Protein AF-A0A522CAQ5-F1 (afdb_monomer_lite)

Radius of gyration: 23.87 Å; chains: 1; bounding box: 57×41×96 Å

Sequence (194 aa):
MKQAFSNLSDEFDASARSYNTREGKTSLSMLLQKYSVMQRHKVSDPAGKGALATSLFGCGMNVLEDIYAKKDDKSAFINTDETKTATTIFARLLDPDSVNYIPASAAATLADMALELMRKAENVDSKNFMNKFDCPDEKQTWEHKNGLSAFAEVALTFADKFREAVNMGIANVETSQSFQACKPLVLKQPASPA

Secondary structure (DSSP, 8-state):
-----S-HHHHHHHHHHHHH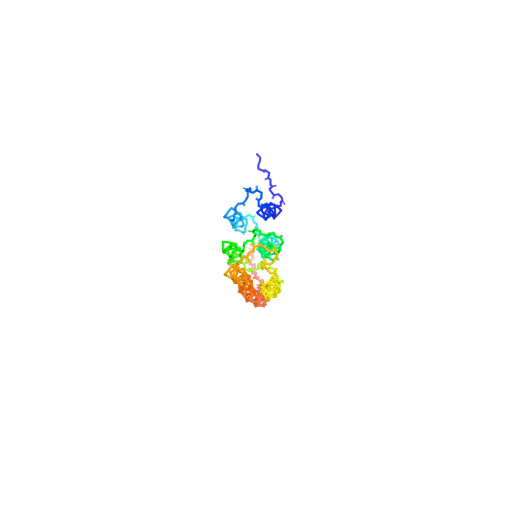TT-SS--HHHHHHHHHHIIIII--SHHHHHHHHHHHHHHHHHHHHHHHHTTS-TT----HHHHHHHHHHHHHHTSTTTGGGS-TTHHHHHHHHHHHHHHHHHT--HHHHHHHHT---HHHHHHHHHHHHHHHHHHHHHHHHHHHHHHHHHHHHHHHTT---------PPPPPP-

Structure (mmCIF, N/CA/C/O backbone):
data_AF-A0A522CAQ5-F1
#
_entry.id   AF-A0A522CAQ5-F1
#
loop_
_atom_site.group_PDB
_atom_site.id
_atom_site.type_symbol
_atom_site.label_atom_id
_atom_site.label_alt_id
_atom_site.label_comp_id
_atom_site.label_asym_id
_atom_site.label_entity_id
_atom_site.label_seq_id
_atom_site.pdbx_PDB_ins_code
_atom_site.Cartn_x
_atom_site.Cartn_y
_atom_site.Cartn_z
_atom_site.occupancy
_atom_site.B_iso_or_equiv
_atom_site.auth_seq_id
_atom_site.auth_comp_id
_atom_site.auth_asym_id
_atom_site.auth_atom_id
_atom_site.pdbx_PDB_model_num
ATOM 1 N N . MET A 1 1 ? -22.798 26.917 13.062 1.00 36.34 1 MET A N 1
ATOM 2 C CA . MET A 1 1 ? -23.312 25.531 13.083 1.00 36.34 1 MET A CA 1
ATOM 3 C C . MET A 1 1 ? -22.277 24.642 12.415 1.00 36.34 1 MET A C 1
ATOM 5 O O . MET A 1 1 ? -21.992 24.860 11.247 1.00 36.34 1 MET A O 1
ATOM 9 N N . LYS A 1 2 ? -21.634 23.732 13.156 1.00 38.81 2 LYS A N 1
ATOM 10 C CA . LYS A 1 2 ? -20.711 22.741 12.580 1.00 38.81 2 LYS A CA 1
ATOM 11 C C . LYS A 1 2 ? -21.575 21.599 12.049 1.00 38.81 2 LYS A C 1
ATOM 13 O O . LYS A 1 2 ? -22.270 20.983 12.851 1.00 38.81 2 LYS A O 1
ATOM 18 N N . GLN A 1 3 ? -21.587 21.365 10.736 1.00 42.56 3 GLN A N 1
ATOM 19 C CA . GLN A 1 3 ? -22.172 20.139 10.191 1.00 42.56 3 GLN A CA 1
ATOM 20 C C . GLN A 1 3 ? -21.509 18.960 10.907 1.00 42.56 3 GLN A C 1
ATOM 22 O O . GLN A 1 3 ? -20.281 18.864 10.950 1.00 42.56 3 GLN A O 1
ATOM 27 N N . ALA A 1 4 ? -22.318 18.115 11.541 1.00 46.72 4 ALA A N 1
ATOM 28 C CA . ALA A 1 4 ? -21.841 16.837 12.026 1.00 46.72 4 ALA A CA 1
ATOM 29 C C . ALA A 1 4 ? -21.422 16.041 10.788 1.00 46.72 4 ALA A C 1
ATOM 31 O O . ALA A 1 4 ? -22.250 15.778 9.919 1.00 46.72 4 ALA A O 1
ATOM 32 N N . PHE A 1 5 ? -20.130 15.735 10.682 1.00 51.03 5 PHE A N 1
ATOM 33 C CA . PHE A 1 5 ? -19.592 14.825 9.677 1.00 51.03 5 PHE A CA 1
ATOM 34 C C . PHE A 1 5 ? -20.179 13.444 9.969 1.00 51.03 5 PHE A C 1
ATOM 36 O O . PHE A 1 5 ? -19.620 12.682 10.752 1.00 51.03 5 PHE A O 1
ATOM 43 N N . SER A 1 6 ? -21.361 13.157 9.426 1.00 55.31 6 SER A N 1
ATOM 44 C CA . SER A 1 6 ? -22.102 11.931 9.723 1.00 55.31 6 SER A CA 1
ATOM 45 C C . SER A 1 6 ? -21.442 10.680 9.147 1.00 55.31 6 SER A C 1
ATOM 47 O O . SER A 1 6 ? -21.895 9.587 9.463 1.00 55.31 6 SER A O 1
ATOM 49 N N . ASN A 1 7 ? -20.361 10.812 8.365 1.00 72.50 7 ASN A N 1
ATOM 50 C CA . ASN A 1 7 ? -19.553 9.670 7.953 1.00 72.50 7 ASN A CA 1
ATOM 51 C C . ASN A 1 7 ? -18.078 10.054 7.727 1.00 72.50 7 ASN A C 1
ATOM 53 O O . ASN A 1 7 ? -17.656 10.436 6.637 1.00 72.50 7 ASN A O 1
ATOM 57 N N . LEU A 1 8 ? -17.283 10.002 8.799 1.00 79.06 8 LEU A N 1
ATOM 58 C CA . LEU A 1 8 ? -15.850 10.334 8.776 1.00 79.06 8 LEU A CA 1
ATOM 59 C C . LEU A 1 8 ? -15.029 9.360 7.915 1.00 79.06 8 LEU A C 1
ATOM 61 O O . LEU A 1 8 ? -14.014 9.762 7.348 1.00 79.06 8 LEU A O 1
ATOM 65 N N . SER A 1 9 ? -15.470 8.104 7.795 1.00 77.50 9 SER A N 1
ATOM 66 C CA . SER A 1 9 ? -14.875 7.115 6.889 1.00 77.50 9 SER A CA 1
ATOM 67 C C . SER A 1 9 ? -15.033 7.534 5.430 1.00 77.50 9 SER A C 1
ATOM 69 O O . SER A 1 9 ? -14.044 7.580 4.713 1.00 77.50 9 SER A O 1
ATOM 71 N N . ASP A 1 10 ? -16.229 7.955 5.011 1.00 81.25 10 ASP A N 1
ATOM 72 C CA . ASP A 1 10 ? -16.476 8.388 3.627 1.00 81.25 10 ASP A CA 1
ATOM 73 C C . ASP A 1 10 ? -15.638 9.623 3.271 1.00 81.25 10 ASP A C 1
ATOM 75 O O . ASP A 1 10 ? -15.147 9.776 2.150 1.00 81.25 10 ASP A O 1
ATOM 79 N N . GLU A 1 11 ? -15.440 10.512 4.246 1.00 85.25 11 GLU A N 1
ATOM 80 C CA . GLU A 1 11 ? -14.594 11.688 4.086 1.00 85.25 11 GLU A CA 1
ATOM 81 C C . GLU A 1 11 ? -13.113 11.307 3.919 1.00 85.25 11 GLU A C 1
ATOM 83 O O . GLU A 1 11 ? -12.383 11.951 3.155 1.00 85.25 11 GLU A O 1
ATOM 88 N N . PHE A 1 12 ? -12.644 10.277 4.625 1.00 89.69 12 PHE A N 1
ATOM 89 C CA . PHE A 1 12 ? -11.310 9.725 4.411 1.00 89.69 12 PHE A CA 1
ATOM 90 C C . PHE A 1 12 ? -11.201 9.038 3.051 1.00 89.69 12 PHE A C 1
ATOM 92 O O . PHE A 1 12 ? -10.249 9.301 2.320 1.00 89.69 12 PHE A O 1
ATOM 99 N N . ASP A 1 13 ? -12.198 8.244 2.669 1.00 85.94 13 ASP A N 1
ATOM 100 C CA . ASP A 1 13 ? -12.250 7.535 1.391 1.00 85.94 13 ASP A CA 1
ATOM 101 C C . ASP A 1 13 ? -12.195 8.490 0.204 1.00 85.94 13 ASP A C 1
ATOM 103 O O . ASP A 1 13 ? -11.552 8.200 -0.804 1.00 85.94 13 ASP A O 1
ATOM 107 N N . ALA A 1 14 ? -12.844 9.650 0.313 1.00 85.94 14 ALA A N 1
ATOM 108 C CA . ALA A 1 14 ? -12.749 10.701 -0.690 1.00 85.94 14 ALA A CA 1
ATOM 109 C C . ALA A 1 14 ? -11.310 11.234 -0.820 1.00 85.94 14 ALA A C 1
ATOM 111 O O . ALA A 1 14 ? -10.825 11.443 -1.932 1.00 85.94 14 ALA A O 1
ATOM 112 N N . SER A 1 15 ? -10.598 11.412 0.299 1.00 86.69 15 SER A N 1
ATOM 113 C CA . SER A 1 15 ? -9.185 11.816 0.292 1.00 86.69 15 SER A CA 1
ATOM 114 C C . SER A 1 15 ? -8.266 10.717 -0.245 1.00 86.69 15 SER A C 1
ATOM 116 O O . SER A 1 15 ? -7.372 11.018 -1.032 1.00 86.69 15 SER A O 1
ATOM 118 N N . ALA A 1 16 ? -8.509 9.458 0.120 1.00 86.38 16 ALA A N 1
ATOM 119 C CA . ALA A 1 16 ? -7.793 8.292 -0.390 1.00 86.38 16 ALA A CA 1
ATOM 120 C C . ALA A 1 16 ? -7.946 8.172 -1.916 1.00 86.38 16 ALA A C 1
ATOM 122 O O . ALA A 1 16 ? -6.962 8.081 -2.649 1.00 86.38 16 ALA A O 1
ATOM 123 N N . ARG A 1 17 ? -9.178 8.291 -2.425 1.00 85.00 17 ARG A N 1
ATOM 124 C CA . ARG A 1 17 ? -9.454 8.328 -3.869 1.00 85.00 17 ARG A CA 1
ATOM 125 C C . ARG A 1 17 ? -8.779 9.512 -4.553 1.00 85.00 17 ARG A C 1
ATOM 127 O O . ARG A 1 17 ? -8.112 9.315 -5.560 1.00 85.00 17 ARG A O 1
ATOM 134 N N . SER A 1 18 ? -8.893 10.715 -3.986 1.00 84.44 18 SER A N 1
ATOM 135 C CA . SER A 1 18 ? -8.254 11.920 -4.531 1.00 84.44 18 SER A CA 1
ATOM 136 C C . SER A 1 18 ? -6.727 11.828 -4.574 1.00 84.44 18 SER A C 1
ATOM 138 O O . SER A 1 18 ? -6.113 12.458 -5.435 1.00 84.44 18 SER A O 1
ATOM 140 N N . TYR A 1 19 ? -6.113 11.104 -3.636 1.00 85.56 19 TYR A N 1
ATOM 141 C CA . TYR A 1 19 ? -4.682 10.826 -3.654 1.00 85.56 19 TYR A CA 1
ATOM 142 C C . TYR A 1 19 ? -4.320 9.901 -4.825 1.00 85.56 19 TYR A C 1
ATOM 144 O O . TYR A 1 19 ? -3.429 10.225 -5.610 1.00 85.56 19 TYR A O 1
ATOM 152 N N . ASN A 1 20 ? -5.065 8.805 -4.994 1.00 83.06 20 ASN A N 1
ATOM 153 C CA . ASN A 1 20 ? -4.811 7.818 -6.047 1.00 83.06 20 ASN A CA 1
ATOM 154 C C . ASN A 1 20 ? -5.041 8.380 -7.459 1.00 83.06 20 ASN A C 1
ATOM 156 O O . ASN A 1 20 ? -4.287 8.062 -8.369 1.00 83.06 20 ASN A O 1
ATOM 160 N N . THR A 1 21 ? -6.022 9.270 -7.656 1.00 79.94 21 THR A N 1
ATOM 161 C CA . THR A 1 21 ? -6.261 9.894 -8.973 1.00 79.94 21 THR A CA 1
ATOM 162 C C . THR A 1 21 ? -5.219 10.950 -9.352 1.00 79.94 21 THR A C 1
ATOM 164 O O . THR A 1 21 ? -5.280 11.497 -10.451 1.00 79.94 21 THR A O 1
ATOM 167 N N . ARG A 1 22 ? -4.264 11.261 -8.459 1.00 69.00 22 ARG A N 1
ATOM 168 C CA . ARG A 1 22 ? -3.199 12.264 -8.649 1.00 69.00 22 ARG A CA 1
ATOM 169 C C . ARG A 1 22 ? -3.706 13.629 -9.137 1.00 69.00 22 ARG A C 1
ATOM 171 O O . ARG A 1 22 ? -2.927 14.419 -9.661 1.00 69.00 22 ARG A O 1
ATOM 178 N N . GLU A 1 23 ? -4.970 13.975 -8.877 1.00 71.19 23 GLU A N 1
ATOM 179 C CA . GLU A 1 23 ? -5.592 15.264 -9.238 1.00 71.19 23 GLU A CA 1
ATOM 180 C C . GLU A 1 23 ? -5.001 16.478 -8.478 1.00 71.19 23 GLU A C 1
ATOM 182 O O . GLU A 1 23 ? -5.590 17.557 -8.445 1.00 71.19 23 GLU A O 1
ATOM 187 N N . GLY A 1 24 ? -3.858 16.316 -7.805 1.00 59.97 24 GLY A N 1
ATOM 188 C CA . GLY A 1 24 ? -3.115 17.386 -7.134 1.00 59.97 24 GLY A CA 1
ATOM 189 C C . GLY A 1 24 ? -3.744 17.921 -5.845 1.00 59.97 24 GLY A C 1
ATOM 190 O O . GLY A 1 24 ? -3.152 18.774 -5.192 1.00 59.97 24 GLY A O 1
ATOM 191 N N . LYS A 1 25 ? -4.919 17.427 -5.439 1.00 72.25 25 LYS A N 1
ATOM 192 C CA . LYS A 1 25 ? -5.646 17.947 -4.266 1.00 72.25 25 LYS A CA 1
ATOM 193 C C . LYS A 1 25 ? -5.172 17.359 -2.937 1.00 72.25 25 LYS A C 1
ATOM 195 O O . LYS A 1 25 ? -5.300 18.022 -1.913 1.00 72.25 25 LYS A O 1
ATOM 200 N N . THR A 1 26 ? -4.624 16.140 -2.937 1.00 83.12 26 THR A N 1
ATOM 201 C CA . THR A 1 26 ? -4.203 15.445 -1.710 1.00 83.12 26 THR A CA 1
ATOM 202 C C . THR A 1 26 ? -2.772 14.935 -1.823 1.00 83.12 26 THR A C 1
ATOM 204 O O . THR A 1 26 ? -2.470 14.138 -2.704 1.00 83.12 26 THR A O 1
ATOM 207 N N . SER A 1 27 ? -1.886 15.376 -0.923 1.00 89.88 27 SER A N 1
ATOM 208 C CA . SER A 1 27 ? -0.526 14.834 -0.795 1.00 89.88 27 SER A CA 1
ATOM 209 C C . SER A 1 27 ? -0.496 13.630 0.151 1.00 89.88 27 SER A C 1
ATOM 211 O O . SER A 1 27 ? -1.365 13.495 1.014 1.00 89.88 27 SER A O 1
ATOM 213 N N . LEU A 1 28 ? 0.544 12.791 0.051 1.00 90.69 28 LEU A N 1
ATOM 214 C CA . LEU A 1 28 ? 0.741 11.657 0.964 1.00 90.69 28 LEU A CA 1
ATOM 215 C C . LEU A 1 28 ? 0.772 12.113 2.432 1.00 90.69 28 LEU A C 1
ATOM 217 O O . LEU A 1 28 ? 0.115 11.524 3.283 1.00 90.69 28 LEU A O 1
ATOM 221 N N . SER A 1 29 ? 1.489 13.203 2.725 1.00 91.69 29 SER A N 1
ATOM 222 C CA . SER A 1 29 ? 1.554 13.769 4.078 1.00 91.69 29 SER A CA 1
ATOM 223 C C . SER A 1 29 ? 0.165 14.156 4.596 1.00 91.69 29 SER A C 1
ATOM 225 O O . SER A 1 29 ? -0.199 13.794 5.715 1.00 91.69 29 SER A O 1
ATOM 227 N N . MET A 1 30 ? -0.652 14.812 3.761 1.00 91.88 30 MET A N 1
ATOM 228 C CA . MET A 1 30 ? -2.004 15.212 4.149 1.00 91.88 30 MET A CA 1
ATOM 229 C C . MET A 1 30 ? -2.926 14.003 4.356 1.00 91.88 30 MET A C 1
ATOM 231 O O . MET A 1 30 ? -3.680 13.980 5.329 1.00 91.88 30 MET A O 1
ATOM 235 N N . LEU A 1 31 ? -2.830 12.974 3.505 1.00 93.69 31 LEU A N 1
ATOM 236 C CA . LEU A 1 31 ? -3.574 11.721 3.665 1.00 93.69 31 LEU A CA 1
ATOM 237 C C . LEU A 1 31 ? -3.252 11.051 5.012 1.00 93.69 31 LEU A C 1
ATOM 239 O O . LEU A 1 31 ? -4.158 10.722 5.776 1.00 93.69 31 LEU A O 1
ATOM 243 N N . LEU A 1 32 ? -1.965 10.902 5.338 1.00 95.00 32 LEU A N 1
ATOM 244 C CA . LEU A 1 32 ? -1.516 10.237 6.566 1.00 95.00 32 LEU A CA 1
ATOM 245 C C . LEU A 1 32 ? -1.832 11.049 7.830 1.00 95.00 32 LEU A C 1
ATOM 247 O O . LEU A 1 32 ? -2.172 10.476 8.871 1.00 95.00 32 LEU A O 1
ATOM 251 N N . GLN A 1 33 ? -1.751 12.380 7.756 1.00 93.19 33 GLN A N 1
ATOM 252 C CA . GLN A 1 33 ? -2.189 13.255 8.844 1.00 93.19 33 GLN A CA 1
ATOM 253 C C . GLN A 1 33 ? -3.694 13.130 9.078 1.00 93.19 33 GLN A C 1
ATOM 255 O O . GLN A 1 33 ? -4.116 12.962 10.223 1.00 93.19 33 GLN A O 1
ATOM 260 N N . LYS A 1 34 ? -4.500 13.145 8.008 1.00 92.94 34 LYS A N 1
ATOM 261 C CA . LYS A 1 34 ? -5.954 12.977 8.098 1.00 92.94 34 LYS A CA 1
ATOM 262 C C . LYS A 1 34 ? -6.318 11.630 8.718 1.00 92.94 34 LYS A C 1
ATOM 264 O O . LYS A 1 34 ? -7.104 11.604 9.662 1.00 92.94 34 LYS A O 1
ATOM 269 N N . TYR A 1 35 ? -5.674 10.553 8.267 1.00 94.81 35 TYR A N 1
ATOM 270 C CA . TYR A 1 35 ? -5.814 9.224 8.859 1.00 94.81 35 TYR A CA 1
ATOM 271 C C . TYR A 1 35 ? -5.532 9.247 10.366 1.00 94.81 35 TYR A C 1
ATOM 273 O O . TYR A 1 35 ? -6.369 8.833 11.162 1.00 94.81 35 TYR A O 1
ATOM 281 N N . SER A 1 36 ? -4.392 9.814 10.773 1.00 92.62 36 SER A N 1
ATOM 282 C CA . SER A 1 36 ? -3.981 9.866 12.184 1.00 92.62 36 SER A CA 1
ATOM 283 C C . SER A 1 36 ? -4.973 10.648 13.050 1.00 92.62 36 SER A C 1
ATOM 285 O O . SER A 1 36 ? -5.331 10.207 14.142 1.00 92.62 36 SER A O 1
ATOM 287 N N . VAL A 1 37 ? -5.444 11.803 12.565 1.00 91.69 37 VAL A N 1
ATOM 288 C CA . VAL A 1 37 ? -6.433 12.626 13.277 1.00 91.69 37 VAL A CA 1
ATOM 289 C C . VAL A 1 37 ? -7.757 11.882 13.413 1.00 91.69 37 VAL A C 1
ATOM 291 O O . VAL A 1 37 ? -8.362 11.900 14.487 1.00 91.69 37 VAL A O 1
ATOM 294 N N . MET A 1 38 ? -8.205 11.217 12.348 1.00 92.12 38 MET A N 1
ATOM 295 C CA . MET A 1 38 ? -9.457 10.474 12.366 1.00 92.12 38 MET A CA 1
ATOM 296 C C . MET A 1 38 ? -9.380 9.268 13.302 1.00 92.12 38 MET A C 1
ATOM 298 O O . MET A 1 38 ? -10.214 9.158 14.200 1.00 92.12 38 MET A O 1
ATOM 302 N N . GLN A 1 39 ? -8.333 8.452 13.174 1.00 89.81 39 GLN A N 1
ATOM 303 C CA . GLN A 1 39 ? -8.115 7.240 13.965 1.00 89.81 39 GLN A CA 1
ATOM 304 C C . GLN A 1 39 ? -7.982 7.523 15.469 1.00 89.81 39 GLN A C 1
ATOM 306 O O . GLN A 1 39 ? -8.502 6.767 16.292 1.00 89.81 39 GLN A O 1
ATOM 311 N N . ARG A 1 40 ? -7.290 8.609 15.846 1.00 88.69 40 ARG A N 1
ATOM 312 C CA . ARG A 1 40 ? -7.010 8.930 17.258 1.00 88.69 40 ARG A CA 1
ATOM 313 C C . ARG A 1 40 ? -8.072 9.787 17.931 1.00 88.69 40 ARG A C 1
ATOM 315 O O . ARG A 1 40 ? -8.260 9.669 19.138 1.00 88.69 40 ARG A O 1
ATOM 322 N N . HIS A 1 41 ? -8.720 10.686 17.192 1.00 87.44 41 HIS A N 1
ATOM 323 C CA . HIS A 1 41 ? -9.490 11.771 17.811 1.00 87.44 41 HIS A CA 1
ATOM 324 C C . HIS A 1 41 ? -10.928 11.904 17.320 1.00 87.44 41 HIS A C 1
ATOM 326 O O . HIS A 1 41 ? -11.681 12.676 17.917 1.00 87.44 41 HIS A O 1
ATOM 332 N N . LYS A 1 42 ? -11.320 11.231 16.231 1.00 86.62 42 LYS A N 1
ATOM 333 C CA . LYS A 1 42 ? -12.657 11.411 15.641 1.00 86.62 42 LYS A CA 1
ATOM 334 C C . LYS A 1 42 ? -13.475 10.132 15.583 1.00 86.62 42 LYS A C 1
ATOM 336 O O . LYS A 1 42 ? -14.665 10.191 15.863 1.00 86.62 42 LYS A O 1
ATOM 341 N N . VAL A 1 43 ? -12.849 9.012 15.244 1.00 86.25 43 VAL A N 1
ATOM 342 C CA . VAL A 1 43 ? -13.509 7.713 15.157 1.00 86.25 43 VAL A CA 1
ATOM 343 C C . VAL A 1 43 ? -13.248 6.943 16.441 1.00 86.25 43 VAL A C 1
ATOM 345 O O . VAL A 1 43 ? -12.113 6.580 16.752 1.00 86.25 43 VAL A O 1
ATOM 348 N N . SER A 1 44 ? -14.300 6.744 17.226 1.00 84.81 44 SER A N 1
ATOM 349 C CA . SER A 1 44 ? -14.231 6.044 18.509 1.00 84.81 44 SER A CA 1
ATOM 350 C C . SER A 1 44 ? -14.593 4.568 18.390 1.00 84.81 44 SER A C 1
ATOM 352 O O . SER A 1 44 ? -14.081 3.765 19.169 1.00 84.81 44 SER A O 1
ATOM 354 N N . ASP A 1 45 ? -15.444 4.199 17.434 1.00 87.56 45 ASP A N 1
ATOM 355 C CA . ASP A 1 45 ? -15.932 2.836 17.287 1.00 87.56 45 ASP A CA 1
ATOM 356 C C . ASP A 1 45 ? -14.967 1.945 16.469 1.00 87.56 45 ASP A C 1
ATOM 358 O O . ASP A 1 45 ? -14.318 2.413 15.528 1.00 87.56 45 ASP A O 1
ATOM 362 N N . PRO A 1 46 ? -14.859 0.645 16.806 1.00 88.25 46 PRO A N 1
ATOM 363 C CA . PRO A 1 46 ? -13.989 -0.295 16.097 1.00 88.25 46 PRO A CA 1
ATOM 364 C C . PRO A 1 46 ? -14.298 -0.450 14.603 1.00 88.25 46 PRO A C 1
ATOM 366 O O . PRO A 1 46 ? -13.380 -0.651 13.811 1.00 88.25 46 PRO A O 1
ATOM 369 N N . ALA A 1 47 ? -15.573 -0.360 14.210 1.00 87.62 47 ALA A N 1
ATOM 370 C CA . ALA A 1 47 ? -15.989 -0.565 12.825 1.00 87.62 47 ALA A CA 1
ATOM 371 C C . ALA A 1 47 ? -15.489 0.571 11.922 1.00 87.62 47 ALA A C 1
ATOM 373 O O . ALA A 1 47 ? -14.896 0.311 10.877 1.00 87.62 47 ALA A O 1
ATOM 374 N N . GLY A 1 48 ? -15.631 1.823 12.360 1.00 87.56 48 GLY A N 1
ATOM 375 C CA . GLY A 1 48 ? -15.086 2.984 11.667 1.00 87.56 48 GLY A CA 1
ATOM 376 C C . GLY A 1 48 ? -13.557 2.956 11.591 1.00 87.56 48 GLY A C 1
ATOM 377 O O . GLY A 1 48 ? -12.989 3.292 10.554 1.00 87.56 48 GLY A O 1
ATOM 378 N N . LYS A 1 49 ? -12.872 2.508 12.653 1.00 90.06 49 LYS A N 1
ATOM 379 C CA . LYS A 1 49 ? -11.408 2.326 12.645 1.00 90.06 49 LYS A CA 1
ATOM 380 C C . LYS A 1 49 ? -10.968 1.253 11.643 1.00 90.06 49 LYS A C 1
ATOM 382 O O . LYS A 1 49 ? -10.001 1.458 10.911 1.00 90.06 49 LYS A O 1
ATOM 387 N N . GLY A 1 50 ? -11.718 0.151 11.568 1.00 90.81 50 GLY A N 1
ATOM 388 C CA . GLY A 1 50 ? -11.585 -0.884 10.538 1.00 90.81 50 GLY A CA 1
ATOM 389 C C . GLY A 1 50 ? -11.760 -0.337 9.124 1.00 90.81 50 GLY A C 1
ATOM 390 O O . GLY A 1 50 ? -10.936 -0.612 8.250 1.00 90.81 50 GLY A O 1
ATOM 391 N N . ALA A 1 51 ? -12.784 0.490 8.905 1.00 90.50 51 ALA A N 1
ATOM 392 C CA . ALA A 1 51 ? -13.030 1.126 7.615 1.00 90.50 51 ALA A CA 1
ATOM 393 C C . ALA A 1 51 ? -11.862 2.036 7.203 1.00 90.50 51 ALA A C 1
ATOM 395 O O . ALA A 1 51 ? -11.328 1.883 6.108 1.00 90.50 51 ALA A O 1
ATOM 396 N N . LEU A 1 52 ? -11.380 2.902 8.103 1.00 91.94 52 LEU A N 1
ATOM 397 C CA . LEU A 1 52 ? -10.222 3.764 7.834 1.00 91.94 52 LEU A CA 1
ATOM 398 C C . LEU A 1 52 ? -8.968 2.958 7.472 1.00 91.94 52 LEU A C 1
ATOM 400 O O . LEU A 1 52 ? -8.267 3.297 6.516 1.00 91.94 52 LEU A O 1
ATOM 404 N N . ALA A 1 53 ? -8.662 1.907 8.240 1.00 93.50 53 ALA A N 1
ATOM 405 C CA . ALA A 1 53 ? -7.506 1.049 7.988 1.00 93.50 53 ALA A CA 1
ATOM 406 C C . ALA A 1 53 ? -7.627 0.314 6.644 1.00 93.50 53 ALA A C 1
ATOM 408 O O . ALA A 1 53 ? -6.659 0.258 5.887 1.00 93.50 53 ALA A O 1
ATOM 409 N N . THR A 1 54 ? -8.825 -0.171 6.308 1.00 93.31 54 THR A N 1
ATOM 410 C CA . THR A 1 54 ? -9.118 -0.811 5.016 1.00 93.31 54 THR A CA 1
ATOM 411 C C . THR A 1 54 ? -8.901 0.156 3.855 1.00 93.31 54 THR A C 1
ATOM 413 O O . THR A 1 54 ? -8.260 -0.199 2.868 1.00 93.31 54 THR A O 1
ATOM 416 N N . SER A 1 55 ? -9.357 1.400 3.980 1.00 93.81 55 SER A N 1
ATOM 417 C CA . SER A 1 55 ? -9.193 2.409 2.933 1.00 93.81 55 SER A CA 1
ATOM 418 C C . SER A 1 55 ? -7.743 2.843 2.752 1.00 93.81 55 SER A C 1
ATOM 420 O O . SER A 1 55 ? -7.282 3.012 1.621 1.00 93.81 55 SER A O 1
ATOM 422 N N . LEU A 1 56 ? -6.984 2.975 3.845 1.00 95.12 56 LEU A N 1
ATOM 423 C CA . LEU A 1 56 ? -5.554 3.272 3.762 1.00 95.12 56 LEU A CA 1
ATOM 424 C C . LEU A 1 56 ? -4.774 2.087 3.165 1.00 95.12 56 LEU A C 1
ATOM 426 O O . LEU A 1 56 ? -3.874 2.302 2.353 1.00 95.12 56 LEU A O 1
ATOM 430 N N . PHE A 1 57 ? -5.152 0.849 3.500 1.00 95.38 57 PHE A N 1
ATOM 431 C CA . PHE A 1 57 ? -4.613 -0.354 2.866 1.00 95.38 57 PHE A CA 1
ATOM 432 C C . PHE A 1 57 ? -4.898 -0.374 1.360 1.00 95.38 57 PHE A C 1
ATOM 434 O O . PHE A 1 57 ? -3.972 -0.561 0.575 1.00 95.38 57 PHE A O 1
ATOM 441 N N . GLY A 1 58 ? -6.138 -0.088 0.952 1.00 94.19 58 GLY A N 1
ATOM 442 C CA . GLY A 1 58 ? -6.521 0.037 -0.456 1.00 94.19 58 GLY A CA 1
ATOM 443 C C . GLY A 1 58 ? -5.705 1.098 -1.200 1.00 94.19 58 GLY A C 1
ATOM 444 O O . GLY A 1 58 ? -5.278 0.868 -2.325 1.00 94.19 58 GLY A O 1
ATOM 445 N N . CYS A 1 59 ? -5.391 2.228 -0.560 1.00 92.81 59 CYS A N 1
ATOM 446 C CA . CYS A 1 59 ? -4.453 3.210 -1.115 1.00 92.81 59 CYS A CA 1
ATOM 447 C C . CYS A 1 59 ? -3.060 2.623 -1.365 1.00 92.81 59 CYS A C 1
ATOM 449 O O . CYS A 1 59 ? -2.490 2.837 -2.430 1.00 92.81 59 CYS A O 1
ATOM 451 N N . GLY A 1 60 ? -2.507 1.888 -0.398 1.00 93.75 60 GLY A N 1
ATOM 452 C CA . GLY A 1 60 ? -1.212 1.228 -0.562 1.00 93.75 60 GLY A CA 1
ATOM 453 C C . GLY A 1 60 ? -1.229 0.198 -1.694 1.00 93.75 60 GLY A C 1
ATOM 454 O O . GLY A 1 60 ? -0.294 0.154 -2.489 1.00 93.75 60 GLY A O 1
ATOM 455 N N . MET A 1 61 ? -2.314 -0.572 -1.810 1.00 95.19 61 MET A N 1
ATOM 456 C CA . MET A 1 61 ? -2.514 -1.533 -2.899 1.00 95.19 61 MET A CA 1
ATOM 457 C C . MET A 1 61 ? -2.599 -0.855 -4.263 1.00 95.19 61 MET A C 1
ATOM 459 O O . MET A 1 61 ? -1.888 -1.272 -5.169 1.00 95.19 61 MET A O 1
ATOM 463 N N . ASN A 1 62 ? -3.358 0.235 -4.393 1.00 91.88 62 ASN A N 1
ATOM 464 C CA . ASN A 1 62 ? -3.450 0.984 -5.648 1.00 91.88 62 ASN A CA 1
ATOM 465 C C . ASN A 1 62 ? -2.080 1.506 -6.105 1.00 91.88 62 ASN A C 1
ATOM 467 O O . ASN A 1 62 ? -1.784 1.487 -7.294 1.00 91.88 62 ASN A O 1
ATOM 471 N N . VAL A 1 63 ? -1.204 1.910 -5.175 1.00 90.00 63 VAL A N 1
ATOM 472 C CA . VAL A 1 63 ? 0.178 2.283 -5.523 1.00 90.00 63 VAL A CA 1
ATOM 473 C C . VAL A 1 63 ? 0.929 1.094 -6.128 1.00 90.00 63 VAL A C 1
ATOM 475 O O . VAL A 1 63 ? 1.626 1.270 -7.122 1.00 90.00 63 VAL A O 1
ATOM 478 N N . LEU A 1 64 ? 0.798 -0.113 -5.567 1.00 91.44 64 LEU A N 1
ATOM 479 C CA . LEU A 1 64 ? 1.432 -1.316 -6.124 1.00 91.44 64 LEU A CA 1
ATOM 480 C C . LEU A 1 64 ? 0.822 -1.718 -7.477 1.00 91.44 64 LEU A C 1
ATOM 482 O O . LEU A 1 64 ? 1.555 -2.077 -8.400 1.00 91.44 64 LEU A O 1
ATOM 486 N N . GLU A 1 65 ? -0.499 -1.620 -7.614 1.00 91.25 65 GLU A N 1
ATOM 487 C CA . GLU A 1 65 ? -1.235 -1.926 -8.843 1.00 91.25 65 GLU A CA 1
ATOM 488 C C . GLU A 1 65 ? -0.880 -0.965 -9.977 1.00 91.25 65 GLU A C 1
ATOM 490 O O . GLU A 1 65 ? -0.635 -1.419 -11.092 1.00 91.25 65 GLU A O 1
ATOM 495 N N . ASP A 1 66 ? -0.745 0.334 -9.700 1.00 87.19 66 ASP A N 1
ATOM 496 C CA . ASP A 1 66 ? -0.281 1.324 -10.675 1.00 87.19 66 ASP A CA 1
ATOM 497 C C . ASP A 1 66 ? 1.102 0.938 -11.223 1.00 87.19 66 ASP A C 1
ATOM 499 O O . ASP A 1 66 ? 1.332 0.960 -12.433 1.00 87.19 66 ASP A O 1
ATOM 503 N N . ILE A 1 67 ? 2.033 0.521 -10.354 1.00 85.06 67 ILE A N 1
ATOM 504 C CA . ILE A 1 67 ? 3.362 0.037 -10.767 1.00 85.06 67 ILE A CA 1
ATOM 505 C C . ILE A 1 67 ? 3.250 -1.233 -11.616 1.00 85.06 67 ILE A C 1
ATOM 507 O O . ILE A 1 67 ? 3.895 -1.360 -12.667 1.00 85.06 67 ILE A O 1
ATOM 511 N N . TYR A 1 68 ? 2.403 -2.171 -11.198 1.00 85.50 68 TYR A N 1
ATOM 512 C CA . TYR A 1 68 ? 2.115 -3.367 -11.979 1.00 85.50 68 TYR A CA 1
ATOM 513 C C . TYR A 1 68 ? 1.457 -3.034 -13.331 1.00 85.50 68 TYR A C 1
ATOM 515 O O . TYR A 1 68 ? 1.709 -3.725 -14.318 1.00 85.50 68 TYR A O 1
ATOM 523 N N . ALA A 1 69 ? 0.708 -1.940 -13.444 1.00 84.12 69 ALA A N 1
ATOM 524 C CA . ALA A 1 69 ? 0.025 -1.521 -14.666 1.00 84.12 69 ALA A CA 1
ATOM 525 C C . ALA A 1 69 ? 0.887 -0.671 -15.618 1.00 84.12 69 ALA A C 1
ATOM 527 O O . ALA A 1 69 ? 0.553 -0.580 -16.796 1.00 84.12 69 ALA A O 1
ATOM 528 N N . LYS A 1 70 ? 2.037 -0.123 -15.184 1.00 75.81 70 LYS A N 1
ATOM 529 C CA . LYS A 1 70 ? 2.969 0.708 -15.999 1.00 75.81 70 LYS A CA 1
ATOM 530 C C . LYS A 1 70 ? 3.609 0.020 -17.225 1.00 75.81 70 LYS A C 1
ATOM 532 O O . LYS A 1 70 ? 4.632 0.453 -17.735 1.00 75.81 70 LYS A O 1
ATOM 537 N N . LYS A 1 71 ? 3.043 -1.086 -17.703 1.00 55.44 71 LYS A N 1
ATOM 538 C CA . LYS A 1 71 ? 3.569 -1.926 -18.783 1.00 55.44 71 LYS A CA 1
ATOM 539 C C . LYS A 1 71 ? 3.428 -1.310 -20.185 1.00 55.44 71 LYS A C 1
ATOM 541 O O . LYS A 1 71 ? 4.114 -1.777 -21.087 1.00 55.44 71 LYS A O 1
ATOM 546 N N . ASP A 1 72 ? 2.591 -0.286 -20.359 1.00 52.47 72 ASP A N 1
ATOM 547 C CA . ASP A 1 72 ? 2.184 0.172 -21.698 1.00 52.47 72 ASP A CA 1
ATOM 548 C C . ASP A 1 72 ? 2.539 1.628 -22.024 1.00 52.47 72 ASP A C 1
ATOM 550 O O . ASP A 1 72 ? 2.397 2.054 -23.171 1.00 52.47 72 ASP A O 1
ATOM 554 N N . ASP A 1 73 ? 3.048 2.389 -21.057 1.00 52.59 73 ASP A N 1
ATOM 555 C CA . A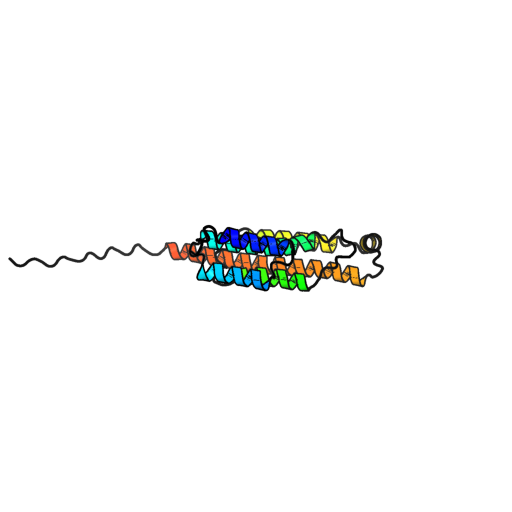SP A 1 73 ? 3.510 3.748 -21.311 1.00 52.59 73 ASP A CA 1
ATOM 556 C C . ASP A 1 73 ? 5.018 3.720 -21.559 1.00 52.59 73 ASP A C 1
ATOM 558 O O . ASP A 1 73 ? 5.812 3.445 -20.657 1.00 52.59 73 ASP A O 1
ATOM 562 N N . LYS A 1 74 ? 5.415 3.991 -22.808 1.00 47.97 74 LYS A N 1
ATOM 563 C CA . LYS A 1 74 ? 6.811 3.934 -23.267 1.00 47.97 74 LYS A CA 1
ATOM 564 C C . LYS A 1 74 ? 7.764 4.841 -22.473 1.00 47.97 74 LYS A C 1
ATOM 566 O O . LYS A 1 74 ? 8.976 4.715 -22.608 1.00 47.97 74 LYS A O 1
ATOM 571 N N . SER A 1 75 ? 7.221 5.740 -21.654 1.00 51.03 75 SER A N 1
ATOM 572 C CA . SER A 1 75 ? 7.950 6.700 -20.827 1.00 51.03 75 SER A CA 1
ATOM 573 C C . SER A 1 75 ? 7.981 6.358 -19.327 1.00 51.03 75 SER A C 1
ATOM 575 O O . SER A 1 75 ? 8.701 7.006 -18.562 1.00 51.03 75 SER A O 1
ATOM 577 N N . ALA A 1 76 ? 7.217 5.355 -18.877 1.00 57.66 76 ALA A N 1
ATOM 578 C CA . ALA A 1 76 ? 6.978 5.114 -17.457 1.00 57.66 76 ALA A CA 1
ATOM 579 C C . ALA A 1 76 ? 8.041 4.205 -16.824 1.00 57.66 76 ALA A C 1
ATOM 581 O O . ALA A 1 76 ? 7.830 3.018 -16.567 1.00 57.66 76 ALA A O 1
ATOM 582 N N . PHE A 1 77 ? 9.191 4.794 -16.502 1.00 66.31 77 PHE A N 1
ATOM 583 C CA . PHE A 1 77 ? 10.153 4.161 -15.605 1.00 66.31 77 PHE A CA 1
ATOM 584 C C . PHE A 1 77 ? 9.582 4.039 -14.190 1.00 66.31 77 PHE A C 1
ATOM 586 O O . PHE A 1 77 ? 8.853 4.907 -13.699 1.00 66.31 77 PHE A O 1
ATOM 593 N N . ILE A 1 78 ? 9.918 2.932 -13.529 1.00 70.88 78 ILE A N 1
ATOM 594 C CA . ILE A 1 78 ? 9.556 2.712 -12.132 1.00 70.88 78 ILE A CA 1
ATOM 595 C C . ILE A 1 78 ? 10.441 3.623 -11.285 1.00 70.88 78 ILE A C 1
ATOM 597 O O . ILE A 1 78 ? 11.660 3.468 -11.264 1.00 70.88 78 ILE A O 1
ATOM 601 N N . ASN A 1 79 ? 9.824 4.592 -10.610 1.00 68.38 79 ASN A N 1
ATOM 602 C CA . ASN A 1 79 ? 10.530 5.529 -9.750 1.00 68.38 79 ASN A CA 1
ATOM 603 C C . ASN A 1 79 ? 10.647 4.944 -8.333 1.00 68.38 79 ASN A C 1
ATOM 605 O O . ASN A 1 79 ? 9.663 4.487 -7.751 1.00 68.38 79 ASN A O 1
ATOM 609 N N . THR A 1 80 ? 11.841 5.010 -7.746 1.00 67.88 80 THR A N 1
ATOM 610 C CA . THR A 1 80 ? 12.117 4.579 -6.366 1.00 67.88 80 THR A CA 1
ATOM 611 C C . THR A 1 80 ? 11.358 5.394 -5.307 1.00 67.88 80 THR A C 1
ATOM 613 O O . THR A 1 80 ? 11.137 4.917 -4.192 1.00 67.88 80 THR A O 1
ATOM 616 N N . ASP A 1 81 ? 10.891 6.603 -5.631 1.00 75.94 81 ASP A N 1
ATOM 617 C CA . ASP A 1 81 ? 10.051 7.403 -4.729 1.00 75.94 81 ASP A CA 1
ATOM 618 C C . ASP A 1 81 ? 8.641 6.815 -4.531 1.00 75.94 81 ASP A C 1
ATOM 620 O O . ASP A 1 81 ? 8.024 6.989 -3.472 1.00 75.94 81 ASP A O 1
ATOM 624 N N . GLU A 1 82 ? 8.133 6.048 -5.496 1.00 79.81 82 GLU A N 1
ATOM 625 C CA . GLU A 1 82 ? 6.861 5.329 -5.350 1.00 79.81 82 GLU A CA 1
ATOM 626 C C . GLU A 1 82 ? 7.009 4.152 -4.363 1.00 79.81 82 GLU A C 1
ATOM 628 O O . GLU A 1 82 ? 6.074 3.818 -3.633 1.00 79.81 82 GLU A O 1
ATOM 633 N N . THR A 1 83 ? 8.215 3.590 -4.226 1.00 82.06 83 THR A N 1
ATOM 634 C CA . THR A 1 83 ? 8.519 2.513 -3.268 1.00 82.06 83 THR A CA 1
ATOM 635 C C . THR A 1 83 ? 8.471 3.039 -1.833 1.00 82.06 83 THR A C 1
ATOM 637 O O . THR A 1 83 ? 7.880 2.416 -0.944 1.00 82.06 83 THR A O 1
ATOM 640 N N . LYS A 1 84 ? 9.002 4.251 -1.610 1.00 88.44 84 LYS A N 1
ATOM 641 C CA . LYS A 1 84 ? 8.888 4.968 -0.326 1.00 88.44 84 LYS A CA 1
ATOM 642 C C . LYS A 1 84 ? 7.436 5.272 0.021 1.00 88.44 84 LYS A C 1
ATOM 644 O O . LYS A 1 84 ? 7.055 5.197 1.187 1.00 88.44 84 LYS A O 1
ATOM 649 N N . THR A 1 85 ? 6.628 5.597 -0.983 1.00 90.31 85 THR A N 1
ATOM 650 C CA . THR A 1 85 ? 5.201 5.873 -0.813 1.00 90.31 85 THR A CA 1
ATOM 651 C C . THR A 1 85 ? 4.462 4.650 -0.272 1.00 90.31 85 THR A C 1
ATOM 653 O O . THR A 1 85 ? 3.887 4.735 0.815 1.00 90.31 85 THR A O 1
ATOM 656 N N . ALA A 1 86 ? 4.537 3.507 -0.966 1.00 91.00 86 ALA A N 1
ATOM 657 C CA . ALA A 1 86 ? 3.910 2.262 -0.511 1.00 91.00 86 ALA A CA 1
ATOM 658 C C . ALA A 1 86 ? 4.407 1.867 0.890 1.00 91.00 86 ALA A C 1
ATOM 660 O O . ALA A 1 86 ? 3.610 1.596 1.788 1.00 91.00 86 ALA A O 1
ATOM 661 N N . THR A 1 87 ? 5.723 1.958 1.113 1.00 93.69 87 THR A N 1
ATOM 662 C CA . THR A 1 87 ? 6.343 1.681 2.418 1.00 93.69 87 THR A CA 1
ATOM 663 C C . THR A 1 87 ? 5.762 2.555 3.527 1.00 93.69 87 TH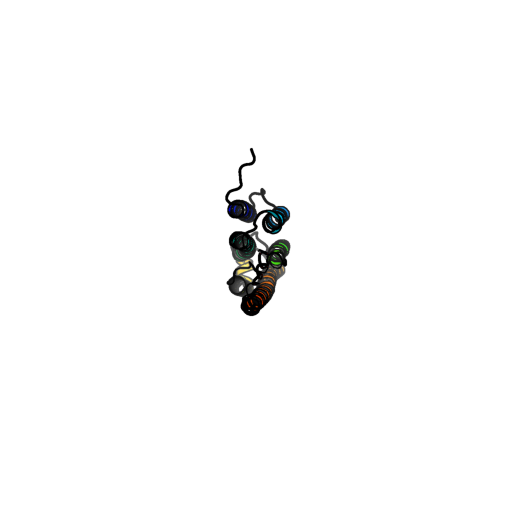R A C 1
ATOM 665 O O . THR A 1 87 ? 5.437 2.056 4.600 1.00 93.69 87 THR A O 1
ATOM 668 N N . THR A 1 88 ? 5.601 3.857 3.282 1.00 95.06 88 THR A N 1
ATOM 669 C CA . THR A 1 88 ? 5.094 4.803 4.287 1.00 95.06 88 THR A CA 1
ATOM 670 C C . THR A 1 88 ? 3.623 4.535 4.614 1.00 95.06 88 THR A C 1
ATOM 672 O O . THR A 1 88 ? 3.228 4.616 5.778 1.00 95.06 88 THR A O 1
ATOM 675 N N . ILE A 1 89 ? 2.813 4.189 3.607 1.00 95.06 89 ILE A N 1
ATOM 676 C CA . ILE A 1 89 ? 1.399 3.837 3.789 1.00 95.06 89 ILE A CA 1
ATOM 677 C C . ILE A 1 89 ? 1.269 2.563 4.629 1.00 95.06 89 ILE A C 1
ATOM 679 O O . ILE A 1 89 ? 0.566 2.568 5.638 1.00 95.06 89 ILE A O 1
ATOM 683 N N . PHE A 1 90 ? 1.972 1.487 4.270 1.00 96.31 90 PHE A N 1
ATOM 684 C CA . PHE A 1 90 ? 1.867 0.233 5.017 1.00 96.31 90 PHE A CA 1
ATOM 685 C C . PHE A 1 90 ? 2.493 0.323 6.413 1.00 96.31 90 PHE A C 1
ATOM 687 O O . PHE A 1 90 ? 1.946 -0.234 7.361 1.00 96.31 90 PHE A O 1
ATOM 694 N N . ALA A 1 91 ? 3.575 1.091 6.585 1.00 95.50 91 ALA A N 1
ATOM 695 C CA . ALA A 1 91 ? 4.146 1.360 7.904 1.00 95.50 91 ALA A CA 1
ATOM 696 C C . ALA A 1 91 ? 3.139 2.050 8.830 1.00 95.50 91 ALA A C 1
ATOM 698 O O . ALA A 1 91 ? 3.058 1.705 10.004 1.00 95.50 91 ALA A O 1
ATOM 699 N N . ARG A 1 92 ? 2.318 2.965 8.299 1.00 95.19 92 ARG A N 1
ATOM 700 C CA . ARG A 1 92 ? 1.270 3.637 9.078 1.00 95.19 92 ARG A CA 1
ATOM 701 C C . ARG A 1 92 ? 0.218 2.669 9.626 1.00 95.19 92 ARG A C 1
ATOM 703 O O . ARG A 1 92 ? -0.331 2.905 10.700 1.00 95.19 92 ARG A O 1
ATOM 710 N N . LEU A 1 93 ? -0.073 1.592 8.902 1.00 93.88 93 LEU A N 1
ATOM 711 C CA . LEU A 1 93 ? -1.028 0.573 9.344 1.00 93.88 93 LEU A CA 1
ATOM 712 C C . LEU A 1 93 ? -0.489 -0.287 10.493 1.00 93.88 93 LEU A C 1
ATOM 714 O O . LEU A 1 93 ? -1.280 -0.847 11.243 1.00 93.88 93 LEU A O 1
ATOM 718 N N . LEU A 1 94 ? 0.834 -0.340 10.669 1.00 93.62 94 LEU A N 1
ATOM 719 C CA . LEU A 1 94 ? 1.485 -1.011 11.797 1.00 93.62 94 LEU A CA 1
ATOM 720 C C . LEU A 1 94 ? 1.549 -0.152 13.067 1.00 93.62 94 LEU A C 1
ATOM 722 O O . LEU A 1 94 ? 2.038 -0.632 14.090 1.00 93.62 94 LEU A O 1
ATOM 726 N N . ASP A 1 95 ? 1.071 1.098 13.033 1.00 91.94 95 ASP A N 1
ATOM 727 C CA . ASP A 1 95 ? 0.961 1.908 14.247 1.00 91.94 95 ASP A CA 1
ATOM 728 C C . ASP A 1 95 ? 0.085 1.162 15.284 1.00 91.94 95 ASP A C 1
ATOM 730 O O . ASP A 1 95 ? -0.930 0.562 14.909 1.00 91.94 95 ASP A O 1
ATOM 734 N N . PRO A 1 96 ? 0.401 1.227 16.594 1.00 87.06 96 PRO A N 1
ATOM 735 C CA . PRO A 1 96 ? -0.352 0.513 17.634 1.00 87.06 96 PRO A CA 1
ATOM 736 C C . PRO A 1 96 ? -1.859 0.810 17.647 1.00 87.06 96 PRO A C 1
ATOM 738 O O . PRO A 1 96 ? -2.667 -0.039 18.016 1.00 87.06 96 PRO A O 1
ATOM 741 N N . ASP A 1 97 ? -2.246 2.009 17.207 1.00 86.50 97 ASP A N 1
ATOM 742 C CA . ASP A 1 97 ? -3.644 2.442 17.119 1.00 86.50 97 ASP A CA 1
ATOM 743 C C . ASP A 1 97 ? -4.408 1.805 15.942 1.00 86.50 97 ASP A C 1
ATOM 745 O O . ASP A 1 97 ? -5.640 1.869 15.897 1.00 86.50 97 ASP A O 1
ATOM 749 N N . SER A 1 98 ? -3.687 1.227 14.980 1.00 87.69 98 SER A N 1
ATOM 750 C CA . SER A 1 98 ? -4.179 0.774 13.671 1.00 87.69 98 SER A CA 1
ATOM 751 C C . SER A 1 98 ? -4.048 -0.736 13.488 1.00 87.69 98 SER A C 1
ATOM 753 O O . SER A 1 98 ? -4.858 -1.338 12.790 1.00 87.69 98 SER A O 1
ATOM 755 N N . VAL A 1 99 ? -3.060 -1.351 14.142 1.00 89.62 99 VAL A N 1
ATOM 756 C CA . VAL A 1 99 ? -2.638 -2.740 13.912 1.00 89.62 99 VAL A CA 1
ATOM 757 C C . VAL A 1 99 ? -3.767 -3.767 14.078 1.00 89.62 99 VAL A C 1
ATOM 759 O O . VAL A 1 99 ? -3.877 -4.703 13.293 1.00 89.62 99 VAL A O 1
ATOM 762 N N . ASN A 1 100 ? -4.674 -3.544 15.033 1.00 89.62 100 ASN A N 1
ATOM 763 C CA . ASN A 1 100 ? -5.824 -4.424 15.292 1.00 89.62 100 ASN A CA 1
ATOM 764 C C . ASN A 1 100 ? -6.962 -4.275 14.267 1.00 8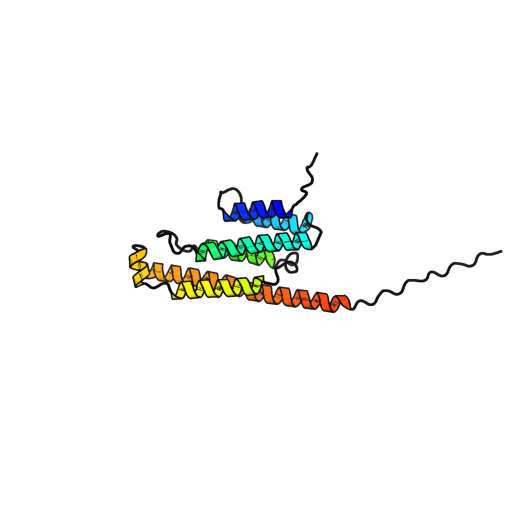9.62 100 ASN A C 1
ATOM 766 O O . ASN A 1 100 ? -7.949 -5.002 14.328 1.00 89.62 100 ASN A O 1
ATOM 770 N N . TYR A 1 101 ? -6.848 -3.306 13.362 1.00 92.00 101 TYR A N 1
ATOM 771 C CA . TYR A 1 101 ? -7.851 -2.964 12.356 1.00 92.00 101 TYR A CA 1
ATOM 772 C C . TYR A 1 101 ? -7.379 -3.282 10.934 1.00 92.00 101 TYR A C 1
ATOM 774 O O . TYR A 1 101 ? -8.092 -2.994 9.974 1.00 92.00 101 TYR A O 1
ATOM 782 N N . ILE A 1 102 ? -6.186 -3.868 10.786 1.00 91.00 102 ILE A N 1
ATOM 783 C CA . ILE A 1 102 ? -5.679 -4.340 9.497 1.00 91.00 102 ILE A CA 1
ATOM 784 C C . ILE A 1 102 ? -6.616 -5.447 8.975 1.00 91.00 102 ILE A C 1
ATOM 786 O O . ILE A 1 102 ? -6.962 -6.355 9.735 1.00 91.00 102 ILE A O 1
ATOM 790 N N . PRO A 1 103 ? -7.023 -5.419 7.690 1.00 91.00 103 PRO A N 1
ATOM 791 C CA . PRO A 1 103 ? -7.850 -6.477 7.119 1.00 91.00 103 PRO A CA 1
ATOM 792 C C . PRO A 1 103 ? -7.177 -7.850 7.232 1.00 91.00 103 PRO A C 1
ATOM 794 O O . PRO A 1 103 ? -6.009 -8.000 6.881 1.00 91.00 103 PRO A O 1
ATOM 797 N N . ALA A 1 104 ? -7.922 -8.881 7.637 1.00 90.38 104 ALA A N 1
ATOM 798 C CA . ALA A 1 104 ? -7.380 -10.238 7.781 1.00 90.38 104 ALA A CA 1
ATOM 799 C C . ALA A 1 104 ? -6.794 -10.801 6.468 1.00 90.38 104 ALA A C 1
ATOM 801 O O . ALA A 1 104 ? -5.858 -11.596 6.491 1.00 90.38 104 ALA A O 1
ATOM 802 N N . SER A 1 105 ? -7.313 -10.363 5.315 1.00 92.62 105 SER A N 1
ATOM 803 C CA . SER A 1 105 ? -6.810 -10.749 3.993 1.00 92.62 105 SER A CA 1
ATOM 804 C C . SER A 1 105 ? -5.544 -10.000 3.564 1.00 92.62 105 SER A C 1
ATOM 806 O O . SER A 1 105 ? -4.918 -10.411 2.592 1.00 92.62 105 SER A O 1
ATOM 808 N N . ALA A 1 106 ? -5.142 -8.929 4.261 1.00 94.44 106 ALA A N 1
ATOM 809 C CA . ALA A 1 106 ? -4.097 -8.014 3.797 1.00 94.44 106 ALA A CA 1
ATOM 810 C C . ALA A 1 106 ? -2.758 -8.721 3.539 1.00 94.44 106 ALA A C 1
ATOM 812 O O . ALA A 1 106 ? -2.106 -8.457 2.531 1.00 94.44 106 ALA A O 1
ATOM 813 N N . ALA A 1 107 ? -2.376 -9.660 4.410 1.00 95.75 107 ALA A N 1
ATOM 814 C CA . ALA A 1 107 ? -1.149 -10.435 4.246 1.00 95.75 107 ALA A CA 1
ATOM 815 C C . ALA A 1 107 ? -1.171 -11.317 2.986 1.00 95.75 107 ALA A C 1
ATOM 817 O O . ALA A 1 107 ? -0.189 -11.362 2.250 1.00 95.75 107 ALA A O 1
ATOM 818 N N . ALA A 1 108 ? -2.288 -12.001 2.723 1.00 96.25 108 ALA A N 1
ATOM 819 C CA . ALA A 1 108 ? -2.435 -12.835 1.533 1.00 96.25 108 ALA A CA 1
ATOM 820 C C . ALA A 1 108 ? -2.441 -11.979 0.258 1.00 96.25 108 ALA A C 1
ATOM 822 O O . ALA A 1 108 ? -1.676 -12.246 -0.661 1.00 96.25 108 ALA A O 1
ATOM 823 N N . THR A 1 109 ? -3.209 -10.886 0.250 1.00 96.81 109 THR A N 1
ATOM 824 C CA . THR A 1 109 ? -3.284 -9.958 -0.886 1.00 96.81 109 THR A CA 1
ATOM 825 C C . THR A 1 109 ? -1.923 -9.346 -1.234 1.00 96.81 109 THR A C 1
ATOM 827 O O . THR A 1 109 ? -1.575 -9.242 -2.409 1.00 96.81 109 THR A O 1
ATOM 830 N N . LEU A 1 110 ? -1.121 -8.973 -0.232 1.00 96.94 110 LEU A N 1
ATOM 831 C CA . LEU A 1 110 ? 0.234 -8.469 -0.463 1.00 96.94 110 LEU A CA 1
ATOM 832 C C . LEU A 1 110 ? 1.182 -9.550 -0.993 1.00 96.94 110 LEU A C 1
ATOM 834 O O . LEU A 1 110 ? 2.002 -9.257 -1.860 1.00 96.94 110 LEU A O 1
ATOM 838 N N . ALA A 1 111 ? 1.069 -10.789 -0.511 1.00 97.12 111 ALA A N 1
ATOM 839 C CA . ALA A 1 111 ? 1.871 -11.900 -1.020 1.00 97.12 111 ALA A CA 1
ATOM 840 C C . ALA A 1 111 ? 1.543 -12.213 -2.491 1.00 97.12 111 ALA A C 1
ATOM 842 O O . ALA A 1 111 ? 2.458 -12.399 -3.295 1.00 97.12 111 ALA A O 1
ATOM 843 N N . ASP A 1 112 ? 0.260 -12.196 -2.861 1.00 97.06 112 ASP A N 1
ATOM 844 C CA . ASP A 1 112 ? -0.181 -12.375 -4.248 1.00 97.06 112 ASP A CA 1
ATOM 845 C C . ASP A 1 112 ? 0.351 -11.250 -5.148 1.00 97.06 112 ASP A C 1
ATOM 847 O O . ASP A 1 112 ? 0.901 -11.513 -6.219 1.00 97.06 112 ASP A O 1
ATOM 851 N N . MET A 1 113 ? 0.279 -9.997 -4.687 1.00 96.25 113 MET A N 1
ATOM 852 C CA . MET A 1 113 ? 0.842 -8.850 -5.408 1.00 96.25 113 MET A CA 1
ATOM 853 C C . MET A 1 113 ? 2.367 -8.948 -5.563 1.00 96.25 113 MET A C 1
ATOM 855 O O . MET A 1 113 ? 2.898 -8.665 -6.637 1.00 96.25 113 MET A O 1
ATOM 859 N N . ALA A 1 114 ? 3.086 -9.384 -4.524 1.00 95.75 114 ALA A N 1
ATOM 860 C CA . ALA A 1 114 ? 4.528 -9.616 -4.602 1.00 95.75 114 ALA A CA 1
ATOM 861 C C . ALA A 1 114 ? 4.867 -10.653 -5.684 1.00 95.75 114 ALA A C 1
ATOM 863 O O . ALA A 1 114 ? 5.783 -10.448 -6.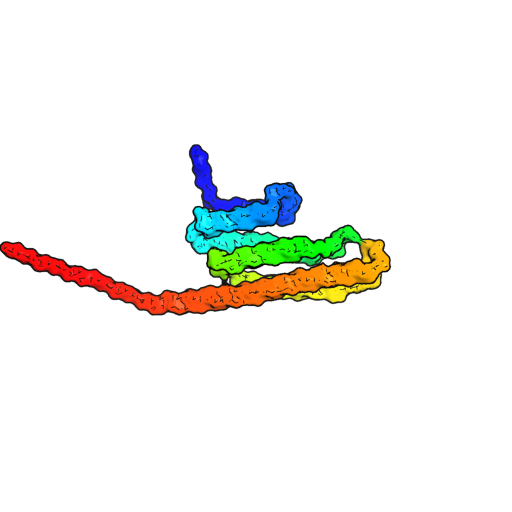482 1.00 95.75 114 ALA A O 1
ATOM 864 N N . LEU A 1 115 ? 4.096 -11.741 -5.752 1.00 95.00 115 LEU A N 1
ATOM 865 C CA . LEU A 1 115 ? 4.273 -12.783 -6.756 1.00 95.00 115 LEU A CA 1
ATOM 866 C C . LEU A 1 115 ? 3.996 -12.270 -8.176 1.00 95.00 115 LEU A C 1
ATOM 868 O O . LEU A 1 115 ? 4.757 -12.572 -9.094 1.00 95.00 115 LEU A O 1
ATOM 872 N N . GLU A 1 116 ? 2.950 -11.467 -8.361 1.00 94.25 116 GLU A N 1
ATOM 873 C CA . GLU A 1 116 ? 2.640 -10.830 -9.645 1.00 94.25 116 GLU A CA 1
ATOM 874 C C . GLU A 1 116 ? 3.745 -9.866 -10.101 1.00 94.25 116 GLU A C 1
ATOM 876 O O . GLU A 1 116 ? 4.159 -9.896 -11.264 1.00 94.25 116 GLU A O 1
ATOM 881 N N . LEU A 1 117 ? 4.293 -9.058 -9.191 1.00 92.00 117 LEU A N 1
ATOM 882 C CA . LEU A 1 117 ? 5.418 -8.165 -9.479 1.00 92.00 117 LEU A CA 1
ATOM 883 C C . LEU A 1 117 ? 6.687 -8.941 -9.866 1.00 92.00 117 LEU A C 1
ATOM 885 O O . LEU A 1 117 ? 7.348 -8.570 -10.838 1.00 92.00 117 LEU A O 1
ATOM 889 N N . MET A 1 118 ? 6.990 -10.047 -9.178 1.00 92.00 118 MET A N 1
ATOM 890 C CA . MET A 1 118 ? 8.121 -10.925 -9.510 1.00 92.00 118 MET A CA 1
ATOM 891 C C . MET A 1 118 ? 7.948 -11.593 -10.874 1.00 92.00 118 MET A C 1
ATOM 893 O O . MET A 1 118 ? 8.834 -11.497 -11.722 1.00 92.00 118 MET A O 1
ATOM 897 N N . ARG A 1 119 ? 6.775 -12.184 -11.141 1.00 91.19 119 ARG A N 1
ATOM 898 C CA . ARG A 1 119 ? 6.441 -12.744 -12.463 1.00 91.19 119 ARG A CA 1
ATOM 899 C C . ARG A 1 119 ? 6.576 -11.691 -13.549 1.00 91.19 119 ARG A C 1
ATOM 901 O O . ARG A 1 119 ? 7.040 -11.978 -14.653 1.00 91.19 119 ARG A O 1
ATOM 908 N N . LYS A 1 120 ? 6.163 -10.455 -13.264 1.00 87.19 120 LYS A N 1
ATOM 909 C CA . LYS A 1 120 ? 6.325 -9.353 -14.206 1.00 87.19 120 LYS A CA 1
ATOM 910 C C . LYS A 1 120 ? 7.805 -9.058 -14.446 1.00 87.19 120 LYS A C 1
ATOM 912 O O . LYS A 1 120 ? 8.177 -8.950 -15.609 1.00 87.19 120 LYS A O 1
ATOM 917 N N . ALA A 1 121 ? 8.632 -8.988 -13.402 1.00 86.81 121 ALA A N 1
ATOM 918 C CA . ALA A 1 121 ? 10.073 -8.747 -13.506 1.00 86.81 121 ALA A CA 1
ATOM 919 C C . ALA A 1 121 ? 10.798 -9.831 -14.325 1.00 86.81 121 ALA A C 1
ATOM 921 O O . ALA A 1 121 ? 11.627 -9.512 -15.180 1.00 86.81 121 ALA A O 1
ATOM 922 N N . GLU A 1 122 ? 10.447 -11.102 -14.121 1.00 86.69 122 GLU A N 1
ATOM 923 C CA . GLU A 1 122 ? 10.986 -12.243 -14.874 1.00 86.69 122 GLU A CA 1
ATOM 924 C C . GLU A 1 122 ? 10.649 -12.158 -16.368 1.00 86.69 122 GLU A C 1
ATOM 926 O O . GLU A 1 122 ? 11.499 -12.412 -17.220 1.00 86.69 122 GLU A O 1
ATOM 931 N N . ASN A 1 123 ? 9.424 -11.730 -16.688 1.00 82.88 123 ASN A N 1
ATOM 932 C CA . ASN A 1 123 ? 8.922 -11.607 -18.058 1.00 82.88 123 ASN A CA 1
ATOM 933 C C . ASN A 1 123 ? 9.360 -10.322 -18.780 1.00 82.88 123 ASN A C 1
ATOM 935 O O . ASN A 1 123 ? 8.958 -10.089 -19.925 1.00 82.88 123 ASN A O 1
ATOM 939 N N . VAL A 1 124 ? 10.174 -9.472 -18.148 1.00 75.69 124 VAL A N 1
ATOM 940 C CA . VAL A 1 124 ? 10.851 -8.371 -18.842 1.00 75.69 124 VAL A CA 1
ATOM 941 C C . VAL A 1 124 ? 11.957 -8.984 -19.711 1.00 75.69 124 VAL A C 1
ATOM 943 O O . VAL A 1 124 ? 13.101 -9.160 -19.297 1.00 75.69 124 VAL A O 1
ATOM 946 N N . ASP A 1 125 ? 11.612 -9.375 -20.931 1.00 67.12 125 ASP A N 1
ATOM 947 C CA . ASP A 1 125 ? 12.582 -9.849 -21.918 1.00 67.12 125 ASP A CA 1
ATOM 948 C C . ASP A 1 125 ? 13.274 -8.653 -22.576 1.00 67.12 125 ASP A C 1
ATOM 950 O O . ASP A 1 125 ? 12.618 -7.841 -23.228 1.00 67.12 125 ASP A O 1
ATOM 954 N N . SER A 1 126 ? 14.599 -8.568 -22.441 1.00 59.91 126 SER A N 1
ATOM 955 C CA . SER A 1 126 ? 15.424 -7.493 -22.994 1.00 59.91 126 SER A CA 1
ATOM 956 C C . SER A 1 126 ? 15.173 -7.282 -24.490 1.00 59.91 126 SER A C 1
ATOM 958 O O . SER A 1 126 ? 15.080 -6.144 -24.935 1.00 59.91 126 SER A O 1
ATOM 960 N N . LYS A 1 127 ? 14.963 -8.349 -25.275 1.00 57.41 127 LYS A N 1
ATOM 961 C CA . LYS A 1 127 ? 14.745 -8.226 -26.729 1.00 57.41 127 LYS A CA 1
ATOM 962 C C . LYS A 1 127 ? 13.384 -7.618 -27.071 1.00 57.41 127 LYS A C 1
ATOM 964 O O . LYS A 1 127 ? 13.278 -6.798 -27.981 1.00 57.41 127 LYS A O 1
ATOM 969 N N . ASN A 1 128 ? 12.341 -7.994 -26.334 1.00 59.44 128 ASN A N 1
ATOM 970 C CA . ASN A 1 128 ? 11.000 -7.429 -26.498 1.00 59.44 128 ASN A CA 1
ATOM 971 C C . ASN A 1 128 ? 10.872 -6.032 -25.874 1.00 59.44 128 ASN A C 1
ATOM 973 O O . ASN A 1 128 ? 10.105 -5.210 -26.374 1.00 59.44 128 ASN A O 1
ATOM 977 N N . PHE A 1 129 ? 11.630 -5.751 -24.813 1.00 59.25 129 PHE A N 1
ATOM 978 C CA . PHE A 1 129 ? 11.669 -4.451 -24.152 1.00 59.25 129 PHE A CA 1
ATOM 979 C C . PHE A 1 129 ? 12.384 -3.410 -25.027 1.00 59.25 129 PHE A C 1
ATOM 981 O O . PHE A 1 129 ? 11.816 -2.357 -25.300 1.00 59.25 129 PHE A O 1
ATOM 988 N N . MET A 1 130 ? 13.551 -3.741 -25.593 1.00 56.75 130 MET A N 1
ATOM 989 C CA . MET A 1 130 ? 14.272 -2.850 -26.515 1.00 56.75 130 MET A CA 1
ATOM 990 C C . MET A 1 130 ? 13.421 -2.471 -27.740 1.00 56.75 130 MET A C 1
ATOM 992 O O . MET A 1 130 ? 13.337 -1.296 -28.089 1.00 56.75 130 MET A O 1
ATOM 996 N N . ASN A 1 131 ? 12.710 -3.438 -28.335 1.00 56.75 131 ASN A N 1
ATOM 997 C CA . ASN A 1 131 ? 11.850 -3.202 -29.503 1.00 56.75 131 ASN A CA 1
ATOM 998 C C . ASN A 1 131 ? 10.559 -2.423 -29.186 1.00 56.75 131 ASN A C 1
ATOM 1000 O O . ASN A 1 131 ? 10.061 -1.689 -30.038 1.00 56.75 131 ASN A O 1
ATOM 1004 N N . LYS A 1 132 ? 9.967 -2.590 -27.992 1.00 56.19 132 LYS A N 1
ATOM 1005 C CA . LYS A 1 132 ? 8.723 -1.887 -27.618 1.00 56.19 132 LYS A CA 1
ATOM 1006 C C . LYS A 1 132 ? 8.962 -0.460 -27.130 1.00 56.19 132 LYS A C 1
ATOM 1008 O O . LYS A 1 132 ? 8.120 0.403 -27.390 1.00 56.19 132 LYS A O 1
ATOM 1013 N N . PHE A 1 133 ? 10.072 -0.223 -26.438 1.00 54.53 133 PHE A N 1
ATOM 1014 C CA . PHE A 1 133 ? 10.332 1.024 -25.717 1.00 54.53 133 PHE A CA 1
ATOM 1015 C C . PHE A 1 133 ? 11.322 1.958 -26.425 1.00 54.53 133 PHE A C 1
ATOM 1017 O O . PHE A 1 133 ? 11.649 2.993 -25.857 1.00 54.53 133 PHE A O 1
ATOM 1024 N N . ASP A 1 134 ? 11.786 1.620 -27.640 1.00 54.78 134 ASP A N 1
ATOM 1025 C CA . ASP A 1 134 ? 12.850 2.369 -28.346 1.00 54.78 134 ASP A CA 1
ATOM 1026 C C . ASP A 1 134 ? 14.048 2.647 -27.417 1.00 54.78 134 ASP A C 1
ATOM 1028 O O . ASP A 1 134 ? 14.682 3.701 -27.423 1.00 54.78 134 ASP A O 1
ATOM 1032 N N . CYS A 1 135 ? 14.308 1.680 -26.538 1.00 53.66 135 CYS A N 1
ATOM 1033 C CA . CYS A 1 135 ? 15.239 1.793 -25.437 1.00 53.66 135 CYS A CA 1
ATOM 1034 C C . CYS A 1 135 ? 16.468 0.955 -25.798 1.00 53.66 135 CYS A C 1
ATOM 1036 O O . CYS A 1 135 ? 16.395 -0.273 -25.749 1.00 53.66 135 CYS A O 1
ATOM 1038 N N . PRO A 1 136 ? 17.591 1.570 -26.198 1.00 53.03 136 PRO A N 1
ATOM 1039 C CA . PRO A 1 136 ? 18.763 0.829 -26.651 1.00 53.03 136 PRO A CA 1
ATOM 1040 C C . PRO A 1 136 ? 19.624 0.293 -25.496 1.00 53.03 136 PRO A C 1
ATOM 1042 O O . PRO A 1 136 ? 20.676 -0.282 -25.758 1.00 53.03 136 PRO A O 1
ATOM 1045 N N . ASP A 1 137 ? 19.223 0.491 -24.234 1.00 66.88 137 ASP A N 1
ATOM 1046 C CA . ASP A 1 137 ? 20.109 0.331 -23.080 1.00 66.88 137 ASP A CA 1
ATOM 1047 C C . ASP A 1 137 ? 19.680 -0.820 -22.151 1.00 66.88 137 ASP A C 1
ATOM 1049 O O . ASP A 1 137 ? 18.646 -0.778 -21.475 1.00 66.88 137 ASP A O 1
ATOM 1053 N N . GLU A 1 138 ? 20.519 -1.856 -22.077 1.00 71.44 138 GLU A N 1
ATOM 1054 C CA . GLU A 1 138 ? 20.382 -2.973 -21.135 1.00 71.44 138 GLU A CA 1
ATOM 1055 C C . GLU A 1 138 ? 20.284 -2.494 -19.680 1.00 71.44 138 GLU A C 1
ATOM 1057 O O . GLU A 1 138 ? 19.586 -3.112 -18.869 1.00 71.44 138 GLU A O 1
ATOM 1062 N N . LYS A 1 139 ? 20.913 -1.356 -19.354 1.00 77.94 139 LYS A N 1
ATOM 1063 C CA . LYS A 1 139 ? 20.853 -0.744 -18.026 1.00 77.94 139 LYS A CA 1
ATOM 1064 C C . LYS A 1 139 ? 19.425 -0.377 -17.628 1.00 77.94 139 LYS A C 1
ATOM 1066 O O . LYS A 1 139 ? 19.017 -0.652 -16.506 1.00 77.94 139 LYS A O 1
ATOM 1071 N N . GLN A 1 140 ? 18.642 0.184 -18.543 1.00 75.31 140 GLN A N 1
ATOM 1072 C CA . GLN A 1 140 ? 17.266 0.603 -18.264 1.00 75.31 140 GLN A CA 1
ATOM 1073 C C . GLN A 1 140 ? 16.327 -0.597 -18.086 1.00 75.31 140 GLN A C 1
ATOM 1075 O O . GLN A 1 140 ? 15.448 -0.593 -17.222 1.00 75.31 140 GLN A O 1
ATOM 1080 N N . THR A 1 141 ? 16.559 -1.670 -18.849 1.00 76.38 141 THR A N 1
ATOM 1081 C CA . THR A 1 141 ? 15.857 -2.950 -18.658 1.00 76.38 141 THR A CA 1
ATOM 1082 C C . THR A 1 141 ? 16.167 -3.537 -17.276 1.00 76.38 141 THR A C 1
ATOM 1084 O O . THR A 1 141 ? 15.266 -4.004 -16.575 1.00 76.38 141 THR A O 1
ATOM 1087 N N . TRP A 1 142 ? 17.435 -3.488 -16.861 1.00 80.69 142 TRP A N 1
ATOM 1088 C CA . TRP A 1 142 ? 17.878 -3.934 -15.540 1.00 80.69 142 TRP A CA 1
ATOM 1089 C C . TRP A 1 142 ? 17.278 -3.087 -14.407 1.00 80.69 142 TRP A C 1
ATOM 1091 O O . TRP A 1 142 ? 16.770 -3.640 -13.433 1.00 80.69 142 TRP A O 1
ATOM 1101 N N . GLU A 1 143 ? 17.252 -1.760 -14.551 1.00 82.06 143 GLU A N 1
ATOM 1102 C CA . GLU A 1 143 ? 16.634 -0.844 -13.582 1.00 82.06 143 GLU A CA 1
ATOM 1103 C C . GLU A 1 143 ? 15.129 -1.103 -13.433 1.00 82.06 143 GLU A C 1
ATOM 1105 O O . GLU A 1 143 ? 14.627 -1.152 -12.311 1.00 82.06 143 GLU A O 1
ATOM 1110 N N . HIS A 1 144 ? 14.409 -1.352 -14.532 1.00 81.31 144 HIS A N 1
ATOM 1111 C CA . HIS A 1 144 ? 12.982 -1.681 -14.477 1.00 81.31 144 HIS A CA 1
ATOM 1112 C C . HIS A 1 144 ? 12.724 -3.013 -13.758 1.00 81.31 144 HIS A C 1
ATOM 1114 O O . HIS A 1 144 ? 11.840 -3.090 -12.901 1.00 81.31 144 HIS A O 1
ATOM 1120 N N . LYS A 1 145 ? 13.519 -4.051 -14.056 1.00 85.38 145 LYS A N 1
ATOM 1121 C CA . LYS A 1 145 ? 13.455 -5.342 -13.349 1.00 85.38 145 LYS A CA 1
ATOM 1122 C C . LYS A 1 145 ? 13.677 -5.173 -11.854 1.00 85.38 145 LYS A C 1
ATOM 1124 O O . LYS A 1 145 ? 12.874 -5.649 -11.059 1.00 85.38 145 LYS A O 1
ATOM 1129 N N . ASN A 1 146 ? 14.733 -4.461 -11.476 1.00 86.38 146 ASN A N 1
ATOM 1130 C CA . ASN A 1 146 ? 15.054 -4.237 -10.072 1.00 86.38 146 ASN A CA 1
ATOM 1131 C C . ASN A 1 146 ? 14.017 -3.377 -9.363 1.00 86.38 146 ASN A C 1
ATOM 1133 O O . ASN A 1 146 ? 13.736 -3.621 -8.194 1.00 86.38 146 ASN A O 1
ATOM 1137 N N . GLY A 1 147 ? 13.421 -2.411 -10.064 1.00 86.19 147 GLY A N 1
ATOM 1138 C CA . GLY A 1 147 ? 12.280 -1.659 -9.564 1.00 86.19 147 GLY A CA 1
ATOM 1139 C C . GLY A 1 147 ? 11.143 -2.600 -9.173 1.00 86.19 147 GLY A C 1
ATOM 1140 O O . GLY A 1 147 ? 10.732 -2.603 -8.018 1.00 86.19 147 GLY A O 1
ATOM 1141 N N . LEU A 1 148 ? 10.686 -3.452 -10.097 1.00 88.88 148 LEU A N 1
ATOM 1142 C CA . LEU A 1 148 ? 9.627 -4.436 -9.825 1.00 88.88 148 LEU A CA 1
ATOM 1143 C C . LEU A 1 148 ? 9.974 -5.359 -8.649 1.00 88.88 148 LEU A C 1
ATOM 1145 O O . LEU A 1 148 ? 9.141 -5.543 -7.762 1.00 88.88 148 LEU A O 1
ATOM 1149 N N . SER A 1 149 ? 11.205 -5.876 -8.601 1.00 90.12 149 SER A N 1
ATOM 1150 C CA . SER A 1 149 ? 11.674 -6.714 -7.491 1.00 90.12 149 SER A CA 1
ATOM 1151 C C . SER A 1 149 ? 11.664 -5.973 -6.150 1.00 90.12 149 SER A C 1
ATOM 1153 O O . SER A 1 149 ? 11.236 -6.537 -5.148 1.00 90.12 149 SER A O 1
ATOM 1155 N N . ALA A 1 150 ? 12.061 -4.697 -6.116 1.00 90.31 150 ALA A N 1
ATOM 1156 C CA . ALA A 1 150 ? 12.026 -3.888 -4.897 1.00 90.31 150 ALA A CA 1
ATOM 1157 C C . ALA A 1 150 ? 10.588 -3.654 -4.400 1.00 90.31 150 ALA A C 1
ATOM 1159 O O . ALA A 1 150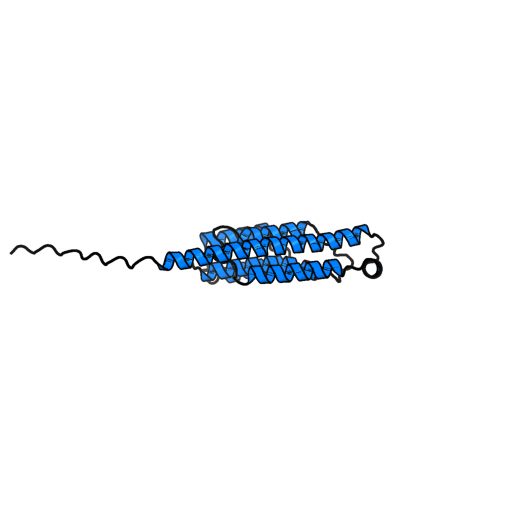 ? 10.327 -3.685 -3.198 1.00 90.31 150 ALA A O 1
ATOM 1160 N N . PHE A 1 151 ? 9.624 -3.461 -5.306 1.00 91.12 151 PHE A N 1
ATOM 1161 C CA . PHE A 1 151 ? 8.209 -3.384 -4.923 1.00 91.12 151 PHE A CA 1
ATOM 1162 C C . PHE A 1 151 ? 7.667 -4.723 -4.418 1.00 91.12 151 PHE A C 1
ATOM 1164 O O . PHE A 1 151 ? 6.897 -4.737 -3.455 1.00 91.12 151 PHE A O 1
ATOM 1171 N N . ALA A 1 152 ? 8.087 -5.839 -5.019 1.00 93.50 152 ALA A N 1
ATOM 1172 C CA . ALA A 1 152 ? 7.734 -7.167 -4.531 1.00 93.50 152 ALA A CA 1
ATOM 1173 C C . ALA A 1 152 ? 8.275 -7.408 -3.113 1.00 93.50 152 ALA A C 1
ATOM 1175 O O . ALA A 1 152 ? 7.554 -7.918 -2.258 1.00 93.50 152 ALA A O 1
ATOM 1176 N N . GLU A 1 153 ? 9.507 -6.977 -2.836 1.00 94.25 153 GLU A N 1
ATOM 1177 C CA . GLU A 1 153 ? 10.116 -7.060 -1.506 1.00 94.25 153 GLU A CA 1
ATOM 1178 C C . GLU A 1 153 ? 9.352 -6.228 -0.467 1.00 94.25 153 GLU A C 1
ATOM 1180 O O . GLU A 1 153 ? 9.107 -6.703 0.645 1.00 94.25 153 GLU A O 1
ATOM 1185 N N . VAL A 1 154 ? 8.911 -5.016 -0.824 1.00 93.81 154 VAL A N 1
ATOM 1186 C CA . VAL A 1 154 ? 8.040 -4.209 0.047 1.00 93.81 154 VAL A CA 1
ATOM 1187 C C . VAL A 1 154 ? 6.742 -4.952 0.345 1.00 93.81 154 VAL A C 1
ATOM 1189 O O . VAL A 1 154 ? 6.378 -5.091 1.514 1.00 93.81 154 VAL A O 1
ATOM 1192 N N . ALA A 1 155 ? 6.054 -5.450 -0.684 1.00 95.44 155 ALA A N 1
ATOM 1193 C CA . ALA A 1 155 ? 4.798 -6.169 -0.509 1.00 95.44 155 ALA A CA 1
ATOM 1194 C C . ALA A 1 155 ? 4.978 -7.400 0.398 1.00 95.44 155 ALA A C 1
ATOM 1196 O O . ALA A 1 155 ? 4.233 -7.560 1.364 1.00 95.44 155 ALA A O 1
ATOM 1197 N N . LEU A 1 156 ? 6.024 -8.201 0.176 1.00 96.69 156 LEU A N 1
ATOM 1198 C CA . LEU A 1 156 ? 6.327 -9.376 0.995 1.00 96.69 156 LEU A CA 1
ATOM 1199 C C . LEU A 1 156 ? 6.677 -9.009 2.448 1.00 96.69 156 LEU A C 1
ATOM 1201 O O . LEU A 1 156 ? 6.145 -9.605 3.382 1.00 96.69 156 LEU A O 1
ATOM 1205 N N . THR A 1 157 ? 7.493 -7.971 2.650 1.00 96.62 157 THR A N 1
ATOM 1206 C CA . THR A 1 157 ? 7.865 -7.484 3.990 1.00 96.62 157 THR A CA 1
ATOM 1207 C C . THR A 1 157 ? 6.632 -7.105 4.807 1.00 96.62 157 THR A C 1
ATOM 1209 O O . THR A 1 157 ? 6.535 -7.429 5.992 1.00 96.62 157 THR A O 1
ATOM 1212 N N . PHE A 1 158 ? 5.678 -6.399 4.198 1.00 96.50 158 PHE A N 1
ATOM 1213 C CA . PHE A 1 158 ? 4.450 -6.015 4.890 1.00 96.50 158 PHE A CA 1
ATOM 1214 C C . PHE A 1 158 ? 3.439 -7.157 4.983 1.00 96.50 158 PHE A C 1
ATOM 1216 O O . PHE A 1 158 ? 2.698 -7.197 5.962 1.00 96.50 158 PHE A O 1
ATOM 1223 N N . ALA A 1 159 ? 3.452 -8.121 4.058 1.00 96.81 159 ALA A N 1
ATOM 1224 C CA . ALA A 1 159 ? 2.668 -9.344 4.186 1.00 96.81 159 ALA A CA 1
ATOM 1225 C C . ALA A 1 159 ? 3.035 -10.108 5.466 1.00 96.81 159 ALA A C 1
ATOM 1227 O O . ALA A 1 159 ? 2.150 -10.479 6.240 1.00 96.81 159 ALA A O 1
ATOM 1228 N N . ASP A 1 160 ? 4.331 -10.286 5.726 1.00 96.12 160 ASP A N 1
ATOM 1229 C CA . ASP A 1 160 ? 4.803 -10.985 6.922 1.00 96.12 160 ASP A CA 1
ATOM 1230 C C . ASP A 1 160 ? 4.494 -10.199 8.202 1.00 96.12 160 ASP A C 1
ATOM 1232 O O . ASP A 1 160 ? 3.945 -10.765 9.149 1.00 96.12 160 ASP A O 1
ATOM 1236 N N . LYS A 1 161 ? 4.730 -8.880 8.208 1.00 95.19 161 LYS A N 1
ATOM 1237 C CA . LYS A 1 161 ? 4.394 -8.022 9.360 1.00 95.19 161 LYS A CA 1
ATOM 1238 C C . LYS A 1 161 ? 2.895 -7.993 9.656 1.00 95.19 161 LYS A C 1
ATOM 1240 O O . LYS A 1 161 ? 2.504 -8.002 10.819 1.00 95.19 161 LYS A O 1
ATOM 1245 N N . PHE A 1 162 ? 2.042 -7.969 8.631 1.00 94.38 162 PHE A N 1
ATOM 1246 C CA . PHE A 1 162 ? 0.589 -8.025 8.813 1.00 94.38 162 PHE A CA 1
ATOM 1247 C C . PHE A 1 162 ? 0.134 -9.393 9.309 1.00 94.38 162 PHE A C 1
ATOM 1249 O O . PHE A 1 162 ? -0.732 -9.460 10.176 1.00 94.38 162 PHE A O 1
ATOM 1256 N N . ARG A 1 163 ? 0.743 -10.482 8.827 1.00 93.69 163 ARG A N 1
ATOM 1257 C CA . ARG A 1 163 ? 0.468 -11.828 9.340 1.00 93.69 163 ARG A CA 1
ATOM 1258 C C . ARG A 1 163 ? 0.807 -11.929 10.829 1.00 93.69 163 ARG A C 1
ATOM 1260 O O . ARG A 1 163 ? -0.004 -12.432 11.601 1.00 93.69 163 ARG A O 1
ATOM 1267 N N . GLU A 1 164 ? 1.971 -11.427 11.235 1.00 91.88 164 GLU A N 1
ATOM 1268 C CA . GLU A 1 164 ? 2.391 -11.395 12.640 1.00 91.88 164 GLU A CA 1
ATOM 1269 C C . GLU A 1 164 ? 1.439 -10.547 13.494 1.00 91.88 164 GLU A C 1
ATOM 1271 O O . GLU A 1 164 ? 0.913 -11.031 14.496 1.00 91.88 164 GLU A O 1
ATOM 1276 N N . ALA A 1 165 ? 1.142 -9.325 13.050 1.00 88.06 165 ALA A N 1
ATOM 1277 C CA . ALA A 1 165 ? 0.209 -8.414 13.706 1.00 88.06 165 ALA A CA 1
ATOM 1278 C C . ALA A 1 165 ? -1.177 -9.039 13.939 1.00 88.06 165 ALA A C 1
ATOM 1280 O O . ALA A 1 165 ? -1.708 -8.980 15.049 1.00 88.06 165 ALA A O 1
ATOM 1281 N N . VAL A 1 166 ? -1.751 -9.667 12.909 1.00 85.19 166 VAL A N 1
ATOM 1282 C CA . VAL A 1 166 ? -3.066 -10.315 12.992 1.00 85.19 166 VAL A CA 1
ATOM 1283 C C . VAL A 1 166 ? -3.022 -11.508 13.949 1.00 85.19 166 VAL A C 1
ATOM 1285 O O . VAL A 1 166 ? -3.904 -11.639 14.796 1.00 85.19 166 VAL A O 1
ATOM 1288 N N . ASN A 1 167 ? -1.975 -12.335 13.891 1.00 83.75 167 ASN A N 1
ATOM 1289 C CA . ASN A 1 167 ? -1.821 -13.479 14.792 1.00 83.75 167 ASN A CA 1
ATOM 1290 C C . ASN A 1 167 ? -1.684 -13.050 16.264 1.00 83.75 167 ASN A C 1
ATOM 1292 O O . ASN A 1 167 ? -2.295 -13.659 17.142 1.00 83.75 167 ASN A O 1
ATOM 1296 N N . MET A 1 168 ? -0.932 -11.979 16.543 1.00 79.62 168 MET A N 1
ATOM 1297 C CA . MET A 1 168 ? -0.816 -11.419 17.895 1.00 79.62 168 MET A CA 1
ATOM 1298 C C . MET A 1 168 ? -2.133 -10.794 18.377 1.00 79.62 168 MET A C 1
ATOM 1300 O O . MET A 1 168 ? -2.496 -10.938 19.546 1.00 79.62 168 MET A O 1
ATOM 1304 N N . GLY A 1 169 ? -2.872 -10.128 17.484 1.00 68.88 169 GLY A N 1
ATOM 1305 C CA . GLY A 1 169 ? -4.197 -9.579 17.778 1.00 68.88 169 GLY A CA 1
ATOM 1306 C C . GLY A 1 169 ? -5.211 -10.663 18.156 1.00 68.88 169 GLY A C 1
ATOM 1307 O O . GLY A 1 169 ? -5.916 -10.519 19.153 1.00 68.88 169 GLY A O 1
ATOM 1308 N N . ILE A 1 170 ? -5.235 -11.781 17.422 1.00 59.19 170 ILE A N 1
ATOM 1309 C CA . ILE A 1 170 ? -6.109 -12.934 17.701 1.00 59.19 170 ILE A CA 1
ATOM 1310 C C . ILE A 1 170 ? -5.768 -13.568 19.060 1.00 59.19 170 ILE A C 1
ATOM 1312 O O . ILE A 1 170 ? -6.663 -13.776 19.880 1.00 59.19 170 ILE A O 1
ATOM 1316 N N . ALA A 1 171 ? -4.481 -13.784 19.353 1.00 56.75 171 ALA A N 1
ATOM 1317 C CA . ALA A 1 171 ? -4.040 -14.370 20.623 1.00 56.75 171 ALA A CA 1
ATOM 1318 C C . ALA A 1 171 ? -4.437 -13.524 21.857 1.00 56.75 171 ALA A C 1
ATOM 1320 O O . ALA A 1 171 ? -4.762 -14.063 22.921 1.00 56.75 171 ALA A O 1
ATOM 1321 N N . ASN A 1 172 ? -4.466 -12.194 21.720 1.00 53.78 172 ASN A N 1
ATOM 1322 C CA . ASN A 1 172 ? -4.897 -11.280 22.784 1.00 53.78 172 ASN A CA 1
ATOM 1323 C C . ASN A 1 172 ? -6.422 -11.289 23.012 1.00 53.78 172 ASN A C 1
ATOM 1325 O O . ASN A 1 172 ? -6.882 -11.059 24.135 1.00 53.78 172 ASN A O 1
ATOM 1329 N N . VAL A 1 173 ? -7.223 -11.574 21.980 1.00 51.69 173 VAL A N 1
ATOM 1330 C CA . VAL A 1 173 ? -8.687 -11.703 22.105 1.00 51.69 173 VAL A CA 1
ATOM 1331 C C . VAL A 1 173 ? -9.061 -13.015 22.799 1.00 51.69 173 VAL A C 1
ATOM 1333 O O . VAL A 1 173 ? -9.916 -13.009 23.686 1.00 51.69 173 VAL A O 1
ATOM 1336 N N . GLU A 1 174 ? -8.387 -14.118 22.466 1.00 48.72 174 GLU A N 1
ATOM 1337 C CA . GLU A 1 174 ? -8.635 -15.429 23.087 1.00 48.72 174 GLU A CA 1
ATOM 1338 C C . GLU A 1 174 ? -8.255 -15.459 24.575 1.00 48.72 174 GLU A C 1
ATOM 1340 O O . GLU A 1 174 ? -8.976 -16.023 25.397 1.00 48.72 174 GLU A O 1
ATOM 1345 N N . THR A 1 175 ? -7.171 -14.782 24.962 1.00 48.44 175 THR A N 1
ATOM 1346 C CA . THR A 1 175 ? -6.762 -14.673 26.375 1.00 48.44 175 THR A CA 1
ATOM 1347 C C . THR A 1 175 ? -7.683 -13.760 27.195 1.00 48.44 175 THR A C 1
ATOM 1349 O O . THR A 1 175 ? -7.954 -14.043 28.368 1.00 48.44 175 THR A O 1
ATOM 1352 N N . SER A 1 176 ? -8.242 -12.714 26.578 1.00 42.81 176 SER A N 1
ATOM 1353 C CA . SER A 1 176 ? -9.140 -11.754 27.240 1.00 42.81 176 SER A CA 1
ATOM 1354 C C . SER A 1 176 ? -10.559 -12.287 27.493 1.00 42.81 176 SER A C 1
ATOM 1356 O O . SER A 1 176 ? -11.244 -11.784 28.383 1.00 42.81 176 SER A O 1
ATOM 1358 N N . GLN A 1 177 ? -11.003 -13.335 26.787 1.00 46.53 177 GLN A N 1
ATOM 1359 C CA . GLN A 1 177 ? -12.302 -13.984 27.042 1.00 46.53 177 GLN A CA 1
ATOM 1360 C C . GLN A 1 177 ? -12.337 -14.833 28.332 1.00 46.53 177 GLN A C 1
ATOM 1362 O O . GLN A 1 177 ? -13.399 -15.324 28.710 1.00 46.53 177 GLN A O 1
ATOM 1367 N N . SER A 1 178 ? -11.215 -14.971 29.052 1.00 42.97 178 SER A N 1
ATOM 1368 C CA . SER A 1 178 ? -11.141 -15.733 30.310 1.00 42.97 178 SER A CA 1
ATOM 1369 C C . SER A 1 178 ? -11.379 -14.918 31.592 1.00 42.97 178 SER A C 1
ATOM 1371 O O . SER A 1 178 ? -11.312 -15.479 32.690 1.00 42.97 178 SER A O 1
ATOM 1373 N N . PHE A 1 179 ? -11.705 -13.622 31.505 1.00 42.16 179 PHE A N 1
ATOM 1374 C CA . PHE A 1 179 ? -12.043 -12.848 32.702 1.00 42.16 179 PHE A CA 1
ATOM 1375 C C . PHE A 1 179 ? -13.395 -13.289 33.273 1.00 42.16 179 PHE A C 1
ATOM 1377 O O . PHE A 1 179 ? -14.467 -12.891 32.821 1.00 42.16 179 PHE A O 1
ATOM 1384 N N . GLN A 1 180 ? -13.303 -14.147 34.292 1.00 47.81 180 GLN A N 1
ATOM 1385 C CA . GLN A 1 180 ? -14.387 -14.562 35.170 1.00 47.81 180 GLN A CA 1
ATOM 1386 C C . GLN A 1 180 ? -15.275 -13.370 35.530 1.00 47.81 180 GLN A C 1
ATOM 1388 O O . GLN A 1 180 ? -14.792 -12.346 36.014 1.00 47.81 180 GLN A O 1
ATOM 1393 N N . ALA A 1 181 ? -16.582 -13.542 35.329 1.00 45.09 181 ALA A N 1
ATOM 1394 C CA . ALA A 1 181 ? -17.604 -12.625 35.800 1.00 45.09 181 ALA A CA 1
ATOM 1395 C C . ALA A 1 181 ? -17.312 -12.221 37.253 1.00 45.09 181 ALA A C 1
ATOM 1397 O O . ALA A 1 181 ? -17.334 -13.060 38.159 1.00 45.09 181 ALA A O 1
ATOM 1398 N N . CYS A 1 182 ? -17.022 -10.936 37.473 1.00 44.75 182 CYS A N 1
ATOM 1399 C CA . CYS A 1 182 ? -16.927 -10.372 38.809 1.00 44.75 182 CYS A CA 1
ATOM 1400 C C . CYS A 1 182 ? -18.212 -10.726 39.560 1.00 44.75 182 CYS A C 1
ATOM 1402 O O . CYS A 1 182 ? -19.305 -10.313 39.166 1.00 44.75 182 CYS A O 1
ATOM 1404 N N . LYS A 1 183 ? -18.083 -11.522 40.628 1.00 57.16 183 LYS A N 1
ATOM 1405 C CA . LYS A 1 183 ? -19.196 -11.818 41.532 1.00 57.16 183 LYS A CA 1
ATOM 1406 C C . LYS A 1 183 ? -19.836 -10.490 41.959 1.00 57.16 183 LYS A C 1
ATOM 1408 O O . LYS A 1 183 ? -19.100 -9.588 42.367 1.00 57.16 183 LYS A O 1
ATOM 1413 N N . PRO A 1 184 ? -21.169 -10.353 41.898 1.00 53.06 184 PRO A N 1
ATOM 1414 C CA . PRO A 1 184 ? -21.828 -9.149 42.373 1.00 53.06 184 PRO A CA 1
ATOM 1415 C C . PRO A 1 184 ? -21.520 -8.951 43.862 1.00 53.06 184 PRO A C 1
ATOM 1417 O O . PRO A 1 184 ? -21.713 -9.851 44.682 1.00 53.06 184 PRO A O 1
ATOM 1420 N N . LEU A 1 185 ? -21.015 -7.765 44.201 1.00 52.22 185 LEU A N 1
ATOM 1421 C CA . LEU A 1 185 ? -20.832 -7.317 45.577 1.00 52.22 185 LEU A CA 1
ATOM 1422 C C . LEU A 1 185 ? -22.215 -7.159 46.221 1.00 52.22 185 LEU A C 1
ATOM 1424 O O . LEU A 1 185 ? -22.923 -6.184 45.978 1.00 52.22 185 LEU A O 1
ATOM 1428 N N . VAL A 1 186 ? -22.611 -8.136 47.038 1.00 61.91 186 VAL A N 1
ATOM 1429 C CA . VAL A 1 186 ? -23.811 -8.042 47.876 1.00 61.91 186 VAL A CA 1
ATOM 1430 C C . VAL A 1 186 ? -23.486 -7.137 49.063 1.00 61.91 186 VAL A C 1
ATOM 1432 O O . VAL A 1 186 ? -22.846 -7.558 50.028 1.00 61.91 186 VAL A O 1
ATOM 1435 N N . LEU A 1 187 ? -23.920 -5.880 48.992 1.00 55.16 187 LEU A N 1
ATOM 1436 C CA . LEU A 1 187 ? -23.915 -4.975 50.137 1.00 55.16 187 LEU A CA 1
ATOM 1437 C C . LEU A 1 187 ? -24.986 -5.442 51.132 1.00 55.16 187 LEU A C 1
ATOM 1439 O O . LEU A 1 187 ? -26.182 -5.380 50.846 1.00 55.16 187 LEU A O 1
ATOM 1443 N N . LYS A 1 188 ? -24.561 -5.927 52.304 1.00 64.62 188 LYS A N 1
ATOM 1444 C CA . LYS A 1 188 ? -25.469 -6.198 53.427 1.00 64.62 188 LYS A CA 1
ATOM 1445 C C . LYS A 1 188 ? -26.107 -4.881 53.871 1.00 64.62 188 LYS A C 1
ATOM 1447 O O . LYS A 1 188 ? -25.396 -3.949 54.237 1.00 64.62 188 LYS A O 1
ATOM 1452 N N . GLN A 1 189 ? -27.437 -4.818 53.845 1.00 64.19 189 GLN A N 1
ATOM 1453 C CA . GLN A 1 189 ? -28.179 -3.700 54.422 1.00 64.19 189 GLN A CA 1
ATOM 1454 C C . GLN A 1 189 ? -27.931 -3.628 55.939 1.00 64.19 189 GLN A C 1
ATOM 1456 O O . GLN A 1 189 ? -27.934 -4.672 56.600 1.00 64.19 189 GLN A O 1
ATOM 1461 N N . PRO A 1 190 ? -27.717 -2.430 56.508 1.00 57.56 190 PRO A N 1
ATOM 1462 C CA . PRO A 1 190 ? -27.662 -2.264 57.952 1.00 57.56 190 PRO A CA 1
ATOM 1463 C C . PRO A 1 190 ? -29.055 -2.477 58.555 1.00 57.56 190 PRO A C 1
ATOM 1465 O O . PRO A 1 190 ? -30.058 -2.006 58.019 1.00 57.56 190 PRO A O 1
ATOM 1468 N N . ALA A 1 191 ? -29.106 -3.207 59.668 1.00 58.47 191 ALA A N 1
ATOM 1469 C CA . ALA A 1 191 ? -30.329 -3.443 60.423 1.00 58.47 191 ALA A CA 1
ATOM 1470 C C . ALA A 1 191 ? -30.893 -2.115 60.958 1.00 58.47 191 ALA A C 1
ATOM 1472 O O . ALA A 1 191 ? -30.173 -1.353 61.605 1.00 58.47 191 ALA A O 1
ATOM 1473 N N . SER A 1 192 ? -32.177 -1.855 60.698 1.00 50.78 192 SER A N 1
ATOM 1474 C CA . SER A 1 192 ? -32.913 -0.752 61.322 1.00 50.78 192 SER A CA 1
ATOM 1475 C C . SER A 1 192 ? -33.014 -0.975 62.833 1.00 50.78 192 SER A C 1
ATOM 1477 O O . SER A 1 192 ? -33.463 -2.049 63.243 1.00 50.78 192 SER A O 1
ATOM 1479 N N . PRO A 1 193 ? -32.649 0.011 63.668 1.00 63.47 193 PRO A N 1
ATOM 1480 C CA . PRO A 1 193 ? -33.015 -0.008 65.073 1.00 63.47 193 PRO A CA 1
ATOM 1481 C C . PRO A 1 193 ? -34.499 0.359 65.239 1.00 63.47 193 PRO A C 1
ATOM 1483 O O . PRO A 1 193 ? -35.023 1.200 64.504 1.00 63.47 193 PRO A O 1
ATOM 1486 N N . ALA A 1 194 ? -35.139 -0.346 66.173 1.00 64.56 194 ALA A N 1
ATOM 1487 C CA . ALA A 1 194 ? -36.528 -0.195 66.604 1.00 64.56 194 ALA A CA 1
ATOM 1488 C C . ALA A 1 194 ? -36.761 1.073 67.438 1.00 64.56 194 ALA A C 1
ATOM 1490 O O . ALA A 1 194 ? -35.790 1.539 68.079 1.00 64.56 194 ALA A O 1
#

Foldseek 3Di:
DDPDPPQLLVVLLVQLVCVLVPPVPHDLVRSLVSLVCCLPPNDDDLVSLLSSQVSLLVSLVSLLVVLLVQPQPLPDAQDVVSLVSSLVSLVSCLPPSRLLSHDPCLLVSLQVSLVSLLVVLVPLDPVVNCVRNVDPDPVSNVSRSVSSNSSSVSSNVSSVVSNVSNVVSVVVVVVVVPPPDDDDPDDDDDDDDD

pLDDT: mean 79.08, std 16.81, range [36.34, 97.12]